Protein AF-A0A522E3W5-F1 (afdb_monomer_lite)

Radius of gyration: 22.5 Å; chains: 1; bounding box: 59×57×58 Å

Secondary structure (DSSP, 8-state):
---HHHHHHHHTTS-GGG-EEEEESSTTHHHHHHHHHHTTTTT-TT-TTS-----EEEEEEETTS-HIIIIISB-B--TT-SS-B-SBSEEEEESSGGGGGSBBTTS-BHHHHHHHTTEEEE--HHHHHHH-HHHHHH-SS-BSS-GGGGGGG--SSTT--TTSHHHHHHHTT---PPEESSGGG--SSS-EEE------TTTT------EESSHHHHHHHHHHHHHH--SHHHHHHHHHHHHHSPEEE---S-EEEEEEEEETTTTEEEEEEEEEEEE-SSTT--EEEEEE----GGGHHHHHHHHHHHHHHHHHHSTT---EEEEEEEEE-SSS-EEEEEEE--

pLDDT: mean 88.17, std 13.29, range [36.25, 98.5]

Structure (mmCIF, N/CA/C/O backbone):
data_AF-A0A522E3W5-F1
#
_entry.id   AF-A0A522E3W5-F1
#
loop_
_atom_site.group_PDB
_atom_site.id
_atom_site.type_symbol
_atom_site.label_atom_id
_atom_site.label_alt_id
_atom_site.label_comp_id
_atom_site.label_asym_id
_atom_site.label_entity_id
_atom_site.label_seq_id
_atom_site.pdbx_PDB_ins_code
_atom_site.Cartn_x
_atom_site.Cartn_y
_atom_site.Cartn_z
_atom_site.occupancy
_atom_site.B_iso_or_equiv
_atom_site.auth_seq_id
_atom_site.auth_comp_id
_atom_site.auth_asym_id
_atom_site.auth_atom_id
_atom_site.pdbx_PDB_model_num
ATOM 1 N N . MET A 1 1 ? -10.776 8.538 -17.390 1.00 81.25 1 MET A N 1
ATOM 2 C CA . MET A 1 1 ? -10.025 7.319 -17.024 1.00 81.25 1 MET A CA 1
ATOM 3 C C . MET A 1 1 ? -9.391 6.746 -18.284 1.00 81.25 1 MET A C 1
ATOM 5 O O . MET A 1 1 ? -10.034 6.782 -19.327 1.00 81.25 1 MET A O 1
ATOM 9 N N . PHE A 1 2 ? -8.145 6.285 -18.208 1.00 88.56 2 PHE A N 1
ATOM 10 C CA . PHE A 1 2 ? -7.476 5.565 -19.291 1.00 88.56 2 PHE A CA 1
ATOM 11 C C . PHE A 1 2 ? -8.067 4.154 -19.381 1.00 88.56 2 PHE A C 1
ATOM 13 O O . PHE A 1 2 ? -8.199 3.468 -18.368 1.00 88.56 2 PHE A O 1
ATOM 20 N N . THR A 1 3 ? -8.502 3.754 -20.570 1.00 91.88 3 THR A N 1
ATOM 21 C CA . THR A 1 3 ? -9.329 2.556 -20.777 1.00 91.88 3 THR A CA 1
ATOM 22 C C . THR A 1 3 ? -8.494 1.308 -21.058 1.00 91.88 3 THR A C 1
ATOM 24 O O . THR A 1 3 ? -7.353 1.402 -21.509 1.00 91.88 3 THR A O 1
ATOM 27 N N . GLN A 1 4 ? -9.088 0.122 -20.872 1.00 91.06 4 GLN A N 1
ATOM 28 C CA . GLN A 1 4 ? -8.454 -1.150 -21.246 1.00 91.06 4 GLN A CA 1
ATOM 29 C C . GLN A 1 4 ? -8.037 -1.165 -22.724 1.00 91.06 4 GLN A C 1
ATOM 31 O O . GLN A 1 4 ? -6.906 -1.516 -23.031 1.00 91.06 4 GLN A O 1
ATOM 36 N N . ALA A 1 5 ? -8.899 -0.692 -23.631 1.00 94.88 5 ALA A N 1
ATOM 37 C CA . ALA A 1 5 ? -8.591 -0.636 -25.061 1.00 94.88 5 ALA A CA 1
ATOM 38 C C . ALA A 1 5 ? -7.378 0.260 -25.376 1.00 94.88 5 ALA A C 1
ATOM 40 O O . ALA A 1 5 ? -6.583 -0.062 -26.260 1.00 94.88 5 ALA A O 1
ATOM 41 N N . GLN A 1 6 ? -7.208 1.369 -24.645 1.00 95.56 6 GLN A N 1
ATOM 42 C CA . GLN A 1 6 ? -6.023 2.221 -24.773 1.00 95.56 6 GLN A CA 1
ATOM 43 C C . GLN A 1 6 ? -4.769 1.518 -24.238 1.00 95.56 6 GLN A C 1
ATOM 45 O O . GLN A 1 6 ? -3.741 1.555 -24.911 1.00 95.56 6 GLN A O 1
ATOM 50 N N . SER A 1 7 ? -4.853 0.830 -23.093 1.00 93.75 7 SER A N 1
ATOM 51 C CA . SER A 1 7 ? -3.758 -0.006 -22.573 1.00 93.75 7 SER A CA 1
ATOM 52 C C . SER A 1 7 ? -3.357 -1.101 -23.560 1.00 93.75 7 SER A C 1
ATOM 54 O O . SER A 1 7 ? -2.171 -1.262 -23.834 1.00 93.75 7 SER A O 1
ATOM 56 N N . ASP A 1 8 ? -4.320 -1.800 -24.161 1.00 94.75 8 ASP A N 1
ATOM 57 C CA . ASP A 1 8 ? -4.065 -2.850 -25.151 1.00 94.75 8 ASP A CA 1
ATOM 58 C C . ASP A 1 8 ? -3.399 -2.286 -26.413 1.00 94.75 8 ASP A C 1
ATOM 60 O O . ASP A 1 8 ? -2.512 -2.916 -26.987 1.00 94.75 8 ASP A O 1
ATOM 64 N N . ALA A 1 9 ? -3.784 -1.080 -26.842 1.00 96.50 9 ALA A N 1
ATOM 65 C CA . ALA A 1 9 ? -3.129 -0.388 -27.949 1.00 96.50 9 ALA A CA 1
ATOM 66 C C . ALA A 1 9 ? -1.670 -0.016 -27.628 1.00 96.50 9 ALA A C 1
ATOM 68 O O . ALA A 1 9 ? -0.834 -0.015 -28.532 1.00 96.50 9 ALA A O 1
ATOM 69 N N . VAL A 1 10 ? -1.347 0.273 -26.360 1.00 96.00 10 VAL A N 1
ATOM 70 C CA . VAL A 1 10 ? 0.044 0.435 -25.907 1.00 96.00 10 VAL A CA 1
ATOM 71 C C . VAL A 1 10 ? 0.789 -0.892 -25.898 1.00 96.00 10 VAL A C 1
ATOM 73 O O . VAL A 1 10 ? 1.847 -1.008 -26.505 1.00 96.00 10 VAL A O 1
ATOM 76 N N . LEU A 1 11 ? 0.222 -1.926 -25.287 1.00 94.19 11 LEU A N 1
ATOM 77 C CA . LEU A 1 11 ? 0.886 -3.224 -25.183 1.00 94.19 11 LEU A CA 1
ATOM 78 C C . LEU A 1 11 ? 1.142 -3.871 -26.553 1.00 94.19 11 LEU A C 1
ATOM 80 O O . LEU A 1 11 ? 2.175 -4.503 -26.734 1.00 94.19 11 LEU A O 1
ATOM 84 N N . LYS A 1 12 ? 0.267 -3.658 -27.546 1.00 95.56 12 LYS A N 1
ATOM 85 C CA . LYS A 1 12 ? 0.465 -4.150 -28.924 1.00 95.56 12 LYS A CA 1
ATOM 86 C C . LYS A 1 12 ? 1.686 -3.561 -29.634 1.00 95.56 12 LYS A C 1
ATOM 88 O O . LYS A 1 12 ? 2.181 -4.190 -30.564 1.00 95.56 12 LYS A O 1
ATOM 93 N N . ARG A 1 13 ? 2.137 -2.359 -29.250 1.00 95.31 13 ARG A N 1
ATOM 94 C CA . ARG A 1 13 ? 3.343 -1.728 -29.820 1.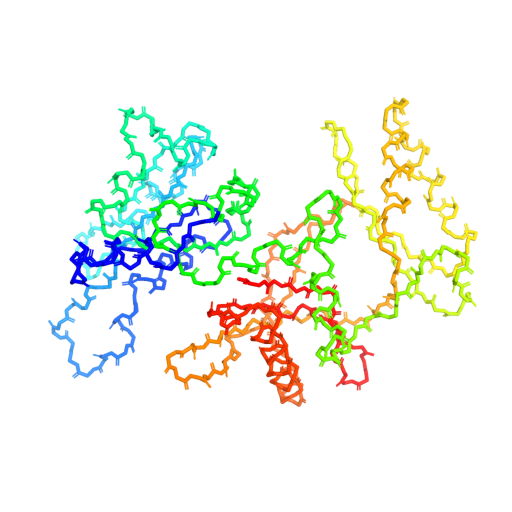00 95.31 13 ARG A CA 1
ATOM 95 C C . ARG A 1 13 ? 4.610 -2.011 -29.010 1.00 95.31 13 ARG A C 1
ATOM 97 O O . ARG A 1 13 ? 5.696 -1.750 -29.515 1.00 95.31 13 ARG A O 1
ATOM 104 N N . TYR A 1 14 ? 4.478 -2.499 -27.777 1.00 94.75 14 TYR A N 1
ATOM 105 C CA . TYR A 1 14 ? 5.622 -2.821 -26.931 1.00 94.75 14 TYR A CA 1
ATOM 106 C C . TYR A 1 14 ? 6.352 -4.063 -27.435 1.00 94.75 14 TYR A C 1
ATOM 108 O O . TYR A 1 14 ? 5.738 -5.048 -27.844 1.00 94.75 14 TYR A O 1
ATOM 116 N N . ASP A 1 15 ? 7.676 -4.041 -27.320 1.00 89.56 15 ASP A N 1
ATOM 117 C CA . ASP A 1 15 ? 8.480 -5.255 -27.415 1.00 89.56 15 ASP A CA 1
ATOM 118 C C . ASP A 1 15 ? 8.384 -6.016 -26.086 1.00 89.56 15 ASP A C 1
ATOM 120 O O . ASP A 1 15 ? 9.021 -5.664 -25.089 1.00 89.56 15 ASP A O 1
ATOM 124 N N . THR A 1 16 ? 7.575 -7.077 -26.067 1.00 86.25 16 THR A N 1
ATOM 125 C CA . THR A 1 16 ? 7.327 -7.874 -24.860 1.00 86.25 16 THR A CA 1
ATOM 126 C C . THR A 1 16 ? 8.563 -8.627 -24.365 1.00 86.25 16 THR A C 1
ATOM 128 O O . THR A 1 16 ? 8.589 -9.044 -23.210 1.00 86.25 16 THR A O 1
ATOM 131 N N . SER A 1 17 ? 9.606 -8.782 -25.191 1.00 85.25 17 SER A N 1
ATOM 132 C CA . SER A 1 17 ? 10.888 -9.363 -24.764 1.00 85.25 17 SER A CA 1
ATOM 133 C C . SER A 1 17 ? 11.760 -8.378 -23.975 1.00 85.25 17 SER A C 1
ATOM 135 O O . SER A 1 17 ? 12.775 -8.762 -23.395 1.00 85.25 17 SER A O 1
ATOM 137 N N . ARG A 1 18 ? 11.366 -7.097 -23.940 1.00 89.62 18 ARG A N 1
ATOM 138 C CA . ARG A 1 18 ? 12.111 -5.989 -23.330 1.00 89.62 18 ARG A CA 1
ATOM 139 C C . ARG A 1 18 ? 11.220 -5.108 -22.457 1.00 89.62 18 ARG A C 1
ATOM 141 O O . ARG A 1 18 ? 11.398 -3.889 -22.434 1.00 89.62 18 ARG A O 1
ATOM 148 N N . LEU A 1 19 ? 10.255 -5.714 -21.767 1.00 93.19 19 LEU A N 1
ATOM 149 C CA . LEU A 1 19 ? 9.409 -5.003 -20.811 1.00 93.19 19 LEU A CA 1
ATOM 150 C C . LEU A 1 19 ? 10.241 -4.424 -19.664 1.00 93.19 19 LEU A C 1
ATOM 152 O O . LEU A 1 19 ? 11.218 -5.026 -19.207 1.00 93.19 19 LEU A O 1
ATOM 156 N N . SER A 1 20 ? 9.800 -3.270 -19.174 1.00 95.50 20 SER A N 1
ATOM 157 C CA . SER A 1 20 ? 10.343 -2.651 -17.967 1.00 95.50 20 SER A CA 1
ATOM 158 C C . SER A 1 20 ? 9.258 -2.486 -16.909 1.00 95.50 20 SER A C 1
ATOM 160 O O . SER A 1 20 ? 8.094 -2.272 -17.242 1.00 95.50 20 SER A O 1
ATOM 162 N N . PHE A 1 21 ? 9.641 -2.496 -15.634 1.00 97.25 21 PHE A N 1
ATOM 163 C CA . PHE A 1 21 ? 8.757 -2.089 -14.541 1.00 97.25 21 PHE A CA 1
ATOM 164 C C . PHE A 1 21 ? 9.157 -0.711 -14.028 1.00 97.25 21 PHE A C 1
ATOM 166 O O . PHE A 1 21 ? 10.300 -0.491 -13.623 1.00 97.25 21 PHE A O 1
ATOM 173 N N . ALA A 1 22 ? 8.205 0.219 -14.066 1.00 97.81 22 ALA A N 1
ATOM 174 C CA . ALA A 1 22 ? 8.383 1.585 -13.604 1.00 97.81 22 ALA A CA 1
ATOM 175 C C . ALA A 1 22 ? 7.613 1.842 -12.309 1.00 97.81 22 ALA A C 1
ATOM 177 O O . ALA A 1 22 ? 6.506 1.342 -12.137 1.00 97.81 22 ALA A O 1
ATOM 178 N N . THR A 1 23 ? 8.166 2.651 -11.411 1.00 97.81 23 THR A N 1
ATOM 179 C CA . THR A 1 23 ? 7.471 3.081 -10.190 1.00 97.81 23 THR A CA 1
ATOM 180 C C . THR A 1 23 ? 7.927 4.468 -9.740 1.00 97.81 23 THR A C 1
ATOM 182 O O . THR A 1 23 ? 8.985 4.965 -10.133 1.00 97.81 23 THR A O 1
ATOM 185 N N . VAL A 1 24 ? 7.128 5.113 -8.893 1.00 97.00 24 VAL A N 1
ATOM 186 C CA . VAL A 1 24 ? 7.510 6.357 -8.216 1.00 97.00 24 VAL A CA 1
ATOM 187 C C . VAL A 1 24 ? 8.580 6.057 -7.165 1.00 97.00 24 VAL A C 1
ATOM 189 O O . VAL A 1 24 ? 8.506 5.061 -6.463 1.00 97.00 24 VAL A O 1
ATOM 192 N N . GLY A 1 25 ? 9.576 6.927 -7.015 1.00 97.00 25 GLY A N 1
ATOM 193 C CA . GLY A 1 25 ? 10.669 6.765 -6.058 1.00 97.00 25 GLY A CA 1
ATOM 194 C C . GLY A 1 25 ? 10.270 7.062 -4.611 1.00 97.00 25 GLY A C 1
ATOM 195 O O . GLY A 1 25 ? 10.742 8.046 -4.034 1.00 97.00 25 GLY A O 1
ATOM 196 N N . SER A 1 26 ? 9.439 6.215 -3.997 1.00 95.31 26 SER A N 1
ATOM 197 C CA . SER A 1 26 ? 9.064 6.268 -2.574 1.00 95.31 26 SER A CA 1
ATOM 198 C C . SER A 1 26 ? 8.440 4.936 -2.107 1.00 95.31 26 SER A C 1
ATOM 200 O O . SER A 1 26 ? 8.307 4.019 -2.908 1.00 95.31 26 SER A O 1
ATOM 202 N N . HIS A 1 27 ? 8.031 4.837 -0.835 1.00 94.31 27 HIS A N 1
ATOM 203 C CA . HIS A 1 27 ? 7.293 3.700 -0.266 1.00 94.31 27 HIS A CA 1
ATOM 204 C C . HIS A 1 27 ? 8.010 2.357 -0.486 1.00 94.31 27 HIS A C 1
ATOM 206 O O . HIS A 1 27 ? 9.013 2.103 0.168 1.00 94.31 27 HIS A O 1
ATOM 212 N N . SER A 1 28 ? 7.550 1.556 -1.447 1.00 95.31 28 SER A N 1
ATOM 213 C CA . SER A 1 28 ? 8.026 0.202 -1.755 1.00 95.31 28 SER A CA 1
ATOM 214 C C . SER A 1 28 ? 8.770 0.120 -3.095 1.00 95.31 28 SER A C 1
ATOM 216 O O . SER A 1 28 ? 8.904 -0.949 -3.686 1.00 95.31 28 SER A O 1
ATOM 218 N N . ALA A 1 29 ? 9.264 1.252 -3.615 1.00 97.38 29 ALA A N 1
ATOM 219 C CA . ALA A 1 29 ? 9.942 1.308 -4.911 1.00 97.38 29 ALA A CA 1
ATOM 220 C C . ALA A 1 29 ? 11.129 0.341 -5.026 1.00 97.38 29 ALA A C 1
ATOM 222 O O . ALA A 1 29 ? 11.344 -0.244 -6.087 1.00 97.38 29 ALA A O 1
ATOM 223 N N . LEU A 1 30 ? 11.902 0.182 -3.948 1.00 97.00 30 LEU A N 1
ATOM 224 C CA . LEU A 1 30 ? 13.061 -0.708 -3.930 1.00 97.00 30 LEU A CA 1
ATOM 225 C C . LEU A 1 30 ? 12.648 -2.181 -3.962 1.00 97.00 30 LEU A C 1
ATOM 227 O O . LEU A 1 30 ? 13.256 -2.928 -4.721 1.00 97.00 30 LEU A O 1
ATOM 231 N N . ASP A 1 31 ? 11.601 -2.569 -3.232 1.00 95.00 31 ASP A N 1
ATOM 232 C CA . ASP A 1 31 ? 11.077 -3.941 -3.232 1.00 95.00 31 ASP A CA 1
ATOM 233 C C . ASP A 1 31 ? 10.496 -4.309 -4.600 1.00 95.00 31 ASP A C 1
ATOM 235 O O . ASP A 1 31 ? 10.799 -5.369 -5.143 1.00 95.00 31 ASP A O 1
ATOM 239 N N . ILE A 1 32 ? 9.742 -3.387 -5.214 1.00 96.50 32 ILE A N 1
ATOM 240 C CA . ILE A 1 32 ? 9.222 -3.542 -6.581 1.00 96.50 32 ILE A CA 1
ATOM 241 C C . ILE A 1 32 ? 10.377 -3.737 -7.569 1.00 96.50 32 ILE A C 1
ATOM 243 O O . ILE A 1 32 ? 10.357 -4.662 -8.380 1.00 96.50 32 ILE A O 1
ATOM 247 N N . CYS A 1 33 ? 11.403 -2.884 -7.494 1.00 95.81 33 CYS A N 1
ATOM 248 C CA . CYS A 1 33 ? 12.575 -2.994 -8.356 1.00 95.81 33 CYS A CA 1
ATOM 249 C C . CYS A 1 33 ? 13.335 -4.304 -8.111 1.00 95.81 33 CYS A C 1
ATOM 251 O O . CYS A 1 33 ? 13.750 -4.959 -9.062 1.00 95.81 33 CYS A O 1
ATOM 253 N N . GLN A 1 34 ? 13.500 -4.715 -6.853 1.00 93.38 34 GLN A N 1
ATOM 254 C CA . GLN A 1 34 ? 14.168 -5.962 -6.499 1.00 93.38 34 GLN A CA 1
ATOM 255 C C . GLN A 1 34 ? 13.411 -7.172 -7.053 1.00 93.38 34 GLN A C 1
ATOM 257 O O . GLN A 1 34 ? 14.016 -8.005 -7.726 1.00 93.38 34 GLN A O 1
ATOM 262 N N . GLY A 1 35 ? 12.096 -7.240 -6.835 1.00 91.69 35 GLY A N 1
ATOM 263 C CA . GLY A 1 35 ? 11.242 -8.298 -7.370 1.00 91.69 35 GLY A CA 1
ATOM 264 C C . GLY A 1 35 ? 11.331 -8.379 -8.893 1.00 91.69 35 GLY A C 1
ATOM 265 O O . GLY A 1 35 ? 11.638 -9.437 -9.435 1.00 91.69 35 GLY A O 1
ATOM 266 N N . ALA A 1 36 ? 11.179 -7.248 -9.588 1.00 92.06 36 ALA A N 1
ATOM 267 C CA . ALA A 1 36 ? 11.293 -7.182 -11.046 1.00 92.06 36 ALA A CA 1
ATOM 268 C C . ALA A 1 36 ? 12.674 -7.635 -11.557 1.00 92.06 36 ALA A C 1
ATOM 270 O O . ALA A 1 36 ? 12.764 -8.352 -12.556 1.00 92.06 36 ALA A O 1
ATOM 271 N N . LYS A 1 37 ? 13.749 -7.259 -10.855 1.00 87.19 37 LYS A N 1
ATOM 272 C CA . LYS A 1 37 ? 15.130 -7.576 -11.237 1.00 87.19 37 LYS A CA 1
ATOM 273 C C . LYS A 1 37 ? 15.483 -9.053 -11.068 1.00 87.19 37 LYS A C 1
ATOM 275 O O . LYS A 1 37 ? 16.299 -9.561 -11.834 1.00 87.19 37 LYS A O 1
ATOM 280 N N . TYR A 1 38 ? 14.901 -9.723 -10.073 1.00 80.44 38 TYR A N 1
ATOM 281 C CA . TYR A 1 38 ? 15.294 -11.077 -9.664 1.00 80.44 38 TYR A CA 1
ATOM 282 C C . TYR A 1 38 ? 14.221 -12.151 -9.878 1.00 80.44 38 TYR A C 1
ATOM 284 O O . TYR A 1 38 ? 14.454 -13.294 -9.496 1.00 80.44 38 TYR A O 1
ATOM 292 N N . ILE A 1 39 ? 13.095 -11.828 -10.523 1.00 74.88 39 ILE A N 1
ATOM 293 C CA . ILE A 1 39 ? 11.978 -12.761 -10.773 1.00 74.88 39 ILE A CA 1
ATOM 294 C C . ILE A 1 39 ? 12.384 -14.069 -11.480 1.00 74.88 39 ILE A C 1
ATOM 296 O O . ILE A 1 39 ? 11.708 -15.079 -11.339 1.00 74.88 39 ILE A O 1
ATOM 300 N N . ASP A 1 40 ? 13.505 -14.068 -12.202 1.00 55.50 40 ASP A N 1
ATOM 301 C CA . ASP A 1 40 ? 14.019 -15.229 -12.939 1.00 55.50 40 ASP A CA 1
ATOM 302 C C . ASP A 1 40 ? 15.214 -15.907 -12.216 1.00 55.50 40 ASP A C 1
ATOM 304 O O . ASP A 1 40 ? 15.557 -17.057 -12.479 1.00 55.50 40 ASP A O 1
ATOM 308 N N . CYS A 1 41 ? 15.803 -15.256 -11.200 1.00 48.84 41 CYS A N 1
ATOM 309 C CA . CYS A 1 41 ? 16.937 -15.806 -10.443 1.00 48.84 41 CYS A CA 1
ATOM 310 C C . CYS A 1 41 ? 16.536 -16.866 -9.403 1.00 48.84 41 CYS A C 1
ATOM 312 O O . CYS A 1 41 ? 17.404 -17.579 -8.900 1.00 48.84 41 CYS A O 1
ATOM 314 N N . THR A 1 42 ? 15.254 -16.971 -9.048 1.00 44.88 42 THR A N 1
ATOM 315 C CA . THR A 1 42 ? 14.766 -17.886 -8.000 1.00 44.88 42 THR A CA 1
ATOM 316 C C . THR A 1 42 ? 14.007 -19.098 -8.536 1.00 44.88 42 THR A C 1
ATOM 318 O O . THR A 1 42 ? 13.934 -20.105 -7.836 1.00 44.88 42 THR A O 1
ATOM 321 N N . ILE A 1 43 ? 13.483 -19.050 -9.766 1.00 44.53 43 ILE A N 1
ATOM 322 C CA . ILE A 1 43 ? 12.602 -20.104 -10.302 1.00 44.53 43 ILE A CA 1
ATOM 323 C C . ILE A 1 43 ? 13.393 -21.209 -11.029 1.00 44.53 43 ILE A C 1
ATOM 325 O O . ILE A 1 43 ? 13.019 -22.377 -10.957 1.00 44.53 43 ILE A O 1
ATOM 329 N N . ASN A 1 44 ? 14.535 -20.889 -11.650 1.00 36.25 44 ASN A N 1
ATOM 330 C CA . ASN A 1 44 ? 15.257 -21.814 -12.538 1.00 36.25 44 ASN A CA 1
ATOM 331 C C . ASN A 1 44 ? 16.657 -22.216 -12.047 1.00 36.25 44 ASN A C 1
ATOM 333 O O . ASN A 1 44 ? 17.595 -22.340 -12.833 1.00 36.25 44 ASN A O 1
ATOM 337 N N . ASN A 1 45 ? 16.809 -22.525 -10.757 1.00 40.81 45 ASN A N 1
ATOM 338 C CA . ASN A 1 45 ? 18.050 -23.097 -10.211 1.00 40.81 45 ASN A CA 1
ATOM 339 C C . ASN A 1 45 ? 18.247 -24.588 -10.603 1.00 40.81 45 ASN A C 1
ATOM 341 O O . ASN A 1 45 ? 18.591 -25.431 -9.774 1.00 40.81 45 ASN A O 1
ATOM 345 N N . ARG A 1 46 ? 17.988 -24.931 -11.874 1.00 45.00 46 ARG A N 1
ATOM 346 C CA . ARG A 1 46 ? 18.335 -26.220 -12.498 1.00 45.00 46 ARG A CA 1
ATOM 347 C C . ARG A 1 46 ? 19.324 -26.089 -13.660 1.00 45.00 46 ARG A C 1
ATOM 349 O O . ARG A 1 46 ? 19.897 -27.104 -14.028 1.00 45.00 46 ARG A O 1
ATOM 356 N N . ASP A 1 47 ? 19.592 -24.879 -14.158 1.00 43.38 47 ASP A N 1
ATOM 357 C CA . ASP A 1 47 ? 20.684 -24.629 -15.107 1.00 43.38 47 ASP A CA 1
ATOM 358 C C . ASP A 1 47 ? 21.398 -23.314 -14.766 1.00 43.38 47 ASP A C 1
ATOM 360 O O . ASP A 1 47 ? 20.946 -22.213 -15.070 1.00 43.38 47 ASP A O 1
ATOM 364 N N . SER A 1 48 ? 22.546 -23.430 -14.102 1.00 42.03 48 SER A N 1
ATOM 365 C CA . SER A 1 48 ? 23.366 -22.326 -13.584 1.00 42.03 48 SER A CA 1
ATOM 366 C C . SER A 1 48 ? 24.129 -21.534 -14.662 1.00 42.03 48 SER A C 1
ATOM 368 O O . SER A 1 48 ? 25.025 -20.754 -14.336 1.00 42.03 48 SER A O 1
ATOM 370 N N . THR A 1 49 ? 23.812 -21.724 -15.947 1.00 45.38 49 THR A N 1
ATOM 371 C CA . THR A 1 49 ? 24.571 -21.162 -17.080 1.00 45.38 49 THR A CA 1
ATOM 372 C C . THR A 1 49 ? 23.856 -20.030 -17.813 1.00 45.38 49 THR A C 1
ATOM 374 O O . THR A 1 49 ? 24.513 -19.244 -18.498 1.00 45.38 49 THR A O 1
ATOM 377 N N . ALA A 1 50 ? 22.542 -19.876 -17.636 1.00 43.59 50 ALA A N 1
ATOM 378 C CA . ALA A 1 50 ? 21.803 -18.734 -18.154 1.00 43.59 50 ALA A CA 1
ATOM 379 C C . ALA A 1 50 ? 21.651 -17.700 -17.035 1.00 43.59 50 ALA A C 1
ATOM 381 O O . ALA A 1 50 ? 20.829 -17.853 -16.139 1.00 43.59 50 ALA A O 1
ATOM 382 N N . ALA A 1 51 ? 22.457 -16.635 -17.072 1.00 47.03 51 ALA A N 1
ATOM 383 C CA . ALA A 1 51 ? 22.218 -15.453 -16.253 1.00 47.03 51 ALA A CA 1
ATOM 384 C C . ALA A 1 51 ? 20.854 -14.872 -16.645 1.00 47.03 51 ALA A C 1
ATOM 386 O O . ALA A 1 51 ? 20.733 -14.118 -17.612 1.00 47.03 51 ALA A O 1
ATOM 387 N N . SER A 1 52 ? 19.826 -15.289 -15.922 1.00 50.84 52 SER A N 1
ATOM 388 C CA . SER A 1 52 ? 18.451 -14.882 -16.096 1.00 50.84 52 SER A CA 1
ATOM 389 C C . SER A 1 52 ? 18.350 -13.364 -15.921 1.00 50.84 52 SER A C 1
ATOM 391 O O . SER A 1 52 ? 18.497 -12.833 -14.814 1.00 50.84 52 SER A O 1
ATOM 393 N N . LYS A 1 53 ? 18.200 -12.626 -17.021 1.00 65.81 53 LYS A N 1
ATOM 394 C CA . LYS A 1 53 ? 18.083 -11.167 -16.973 1.00 65.81 53 LYS A CA 1
ATOM 395 C C . LYS A 1 53 ? 16.641 -10.853 -16.595 1.00 65.81 53 LYS A C 1
ATOM 397 O O . LYS A 1 53 ? 15.781 -10.864 -17.467 1.00 65.81 53 LYS A O 1
ATOM 402 N N . GLY A 1 54 ? 16.378 -10.598 -15.312 1.00 82.06 54 GLY A N 1
ATOM 403 C CA . GLY A 1 54 ? 15.082 -10.063 -14.895 1.00 82.06 54 GLY A CA 1
ATOM 404 C C . GLY A 1 54 ? 14.760 -8.739 -15.596 1.00 82.06 54 GLY A C 1
ATOM 405 O O . GLY A 1 54 ? 15.551 -8.211 -16.386 1.00 82.06 54 GLY A O 1
ATOM 406 N N . PHE A 1 55 ? 13.589 -8.185 -15.310 1.00 90.75 55 PHE A N 1
ATOM 407 C CA . PHE A 1 55 ? 13.099 -7.005 -16.009 1.00 90.75 55 PHE A CA 1
ATOM 408 C C . PHE A 1 55 ? 13.971 -5.774 -15.752 1.00 90.75 55 PHE A C 1
ATOM 410 O O . PHE A 1 55 ? 14.574 -5.609 -14.687 1.00 90.75 55 PHE A O 1
ATOM 417 N N . HIS A 1 56 ? 14.004 -4.882 -16.741 1.00 93.62 56 HIS A N 1
ATOM 418 C CA . HIS A 1 56 ? 14.625 -3.572 -16.587 1.00 93.62 56 HIS A CA 1
ATOM 419 C C . HIS A 1 56 ? 13.782 -2.716 -15.638 1.00 93.62 56 HIS A C 1
ATOM 421 O O . HIS A 1 56 ? 12.555 -2.671 -15.747 1.00 93.62 56 HIS A O 1
ATOM 427 N N . THR A 1 57 ? 14.424 -2.037 -14.693 1.00 97.00 57 THR A N 1
ATOM 428 C CA . THR A 1 57 ? 13.719 -1.278 -13.651 1.00 97.00 57 THR A CA 1
ATOM 429 C C . THR A 1 57 ? 13.884 0.225 -13.825 1.00 97.00 57 THR A C 1
ATOM 431 O O . THR A 1 57 ? 14.977 0.746 -14.079 1.00 97.00 57 THR A O 1
ATOM 434 N N . VAL A 1 58 ? 12.778 0.950 -13.667 1.00 98.38 58 VAL A N 1
ATOM 435 C CA . VAL A 1 58 ? 12.728 2.402 -13.838 1.00 98.38 58 VAL A CA 1
ATOM 436 C C . VAL A 1 58 ? 12.134 3.053 -12.594 1.00 98.38 58 VAL A C 1
ATOM 438 O O . VAL A 1 58 ? 11.031 2.724 -12.170 1.00 98.38 58 VAL A O 1
ATOM 441 N N . VAL A 1 59 ? 12.837 4.024 -12.018 1.00 98.44 59 VAL A N 1
ATOM 442 C CA . VAL A 1 59 ? 12.319 4.822 -10.901 1.00 98.44 59 VAL A CA 1
ATOM 443 C C . VAL A 1 59 ? 12.147 6.272 -11.324 1.00 98.44 59 VAL A C 1
ATOM 445 O O . VAL A 1 59 ? 13.075 6.891 -11.840 1.00 98.44 59 VAL A O 1
ATOM 448 N N . ILE A 1 60 ? 10.973 6.842 -11.065 1.00 98.06 60 ILE A N 1
ATOM 449 C CA . ILE A 1 60 ? 10.712 8.270 -11.260 1.00 98.06 60 ILE A CA 1
ATOM 450 C C . ILE A 1 60 ? 10.902 8.969 -9.916 1.00 98.06 60 ILE A C 1
ATOM 452 O O . ILE A 1 60 ? 10.100 8.789 -9.000 1.00 98.06 60 ILE A O 1
ATOM 456 N N . ALA A 1 61 ? 11.968 9.748 -9.770 1.00 97.38 61 ALA A N 1
ATOM 457 C CA . ALA A 1 61 ? 12.321 10.407 -8.518 1.00 97.38 61 ALA A CA 1
ATOM 458 C C . ALA A 1 61 ? 12.191 11.927 -8.629 1.00 97.38 61 ALA A C 1
ATOM 460 O O . ALA A 1 61 ? 12.492 12.508 -9.667 1.00 97.38 61 ALA A O 1
ATOM 461 N N . LYS A 1 62 ? 11.780 12.581 -7.540 1.00 96.44 62 LYS A N 1
ATOM 462 C CA . LYS A 1 62 ? 11.847 14.040 -7.434 1.00 96.44 62 LYS A CA 1
ATOM 463 C C . LYS A 1 62 ? 13.300 14.485 -7.232 1.00 96.44 62 LYS A C 1
ATOM 465 O O . LYS A 1 62 ? 14.034 13.828 -6.494 1.00 96.44 62 LYS A O 1
ATOM 470 N N . ASP A 1 63 ? 13.670 15.604 -7.840 1.00 96.50 63 ASP A N 1
ATOM 471 C CA . ASP A 1 63 ? 14.935 16.301 -7.610 1.00 96.50 63 ASP A CA 1
ATOM 472 C C . ASP A 1 63 ? 15.175 16.554 -6.106 1.00 96.50 63 ASP A C 1
ATOM 474 O O . ASP A 1 63 ? 14.266 16.929 -5.356 1.00 96.50 63 ASP A O 1
ATOM 478 N N . GLY A 1 64 ? 16.388 16.256 -5.645 1.00 96.06 64 GLY A N 1
ATOM 479 C CA . GLY A 1 64 ? 16.779 16.202 -4.235 1.00 96.06 64 GLY A CA 1
ATOM 480 C C . GLY A 1 64 ? 16.451 14.882 -3.518 1.00 96.06 64 GLY A C 1
ATOM 481 O O . GLY A 1 64 ? 16.880 14.684 -2.379 1.00 96.06 64 GLY A O 1
ATOM 482 N N . ARG A 1 65 ? 15.712 13.956 -4.146 1.00 95.31 65 ARG A N 1
ATOM 483 C CA . ARG A 1 65 ? 15.352 12.628 -3.594 1.00 95.31 65 ARG A CA 1
ATOM 484 C C . ARG A 1 65 ? 15.821 11.463 -4.470 1.00 95.31 65 ARG A C 1
ATOM 486 O O . ARG A 1 65 ? 15.586 10.302 -4.143 1.00 95.31 65 ARG A O 1
ATOM 493 N N . GLU A 1 66 ? 16.509 11.745 -5.569 1.00 96.50 66 GLU A N 1
ATOM 494 C CA . GLU A 1 66 ? 16.970 10.769 -6.552 1.00 96.50 66 GLU A CA 1
ATOM 495 C C . GLU A 1 66 ? 18.211 9.994 -6.110 1.00 96.50 66 GLU A C 1
ATOM 497 O O . GLU A 1 66 ? 18.416 8.878 -6.577 1.00 96.50 66 GLU A O 1
ATOM 502 N N . LYS A 1 67 ? 19.029 10.532 -5.194 1.00 97.69 67 LYS A N 1
ATOM 503 C CA . LYS A 1 67 ? 20.313 9.936 -4.777 1.00 97.69 67 LYS A CA 1
ATOM 504 C C . LYS A 1 67 ? 20.196 8.473 -4.325 1.00 97.69 67 LYS A C 1
ATOM 506 O O . LYS A 1 67 ? 21.082 7.672 -4.633 1.00 97.69 67 LYS A O 1
ATOM 511 N N . THR A 1 68 ? 19.108 8.109 -3.640 1.00 97.31 68 THR A N 1
ATOM 512 C CA . THR A 1 68 ? 18.790 6.719 -3.264 1.00 97.31 68 THR A CA 1
ATOM 513 C C . THR A 1 68 ? 18.836 5.798 -4.482 1.00 97.31 68 THR A C 1
ATOM 515 O O . THR A 1 68 ? 19.561 4.806 -4.483 1.00 97.31 68 THR A O 1
ATOM 518 N N . TYR A 1 69 ? 18.150 6.180 -5.554 1.00 97.94 69 TYR A N 1
ATOM 519 C CA . TYR A 1 69 ? 17.962 5.369 -6.757 1.00 97.94 69 TYR A CA 1
ATOM 520 C C . TYR A 1 69 ? 19.113 5.529 -7.758 1.00 97.94 69 TYR A C 1
ATOM 522 O O . TYR A 1 69 ? 19.597 4.554 -8.323 1.00 97.94 69 TYR A O 1
ATOM 530 N N . ASN A 1 70 ? 19.623 6.752 -7.923 1.00 95.25 70 ASN A N 1
ATOM 531 C CA . ASN A 1 70 ? 20.663 7.079 -8.897 1.00 95.25 70 ASN A CA 1
ATOM 532 C C . ASN A 1 70 ? 22.078 6.694 -8.471 1.00 95.25 70 ASN A C 1
ATOM 534 O O . ASN A 1 70 ? 22.937 6.529 -9.335 1.00 95.25 70 ASN A O 1
ATOM 538 N N . LYS A 1 71 ? 22.334 6.562 -7.165 1.00 95.62 71 LYS A N 1
ATOM 539 C CA . LYS A 1 71 ? 23.670 6.254 -6.642 1.00 95.62 71 LYS A CA 1
ATOM 540 C C . LYS A 1 71 ? 23.700 4.962 -5.841 1.00 95.62 71 LYS A C 1
ATOM 542 O O . LYS A 1 71 ? 24.484 4.073 -6.160 1.00 95.62 71 LYS A O 1
ATOM 547 N N . TYR A 1 72 ? 22.897 4.868 -4.783 1.00 96.62 72 TYR A N 1
ATOM 548 C CA . TYR A 1 72 ? 23.045 3.786 -3.805 1.00 96.62 72 TYR A CA 1
ATOM 549 C C . TYR A 1 72 ? 22.480 2.457 -4.323 1.00 96.62 72 TYR A C 1
ATOM 551 O O . TYR A 1 72 ? 23.175 1.439 -4.281 1.00 96.62 72 TYR A O 1
ATOM 559 N N . PHE A 1 73 ? 21.279 2.493 -4.903 1.00 96.81 73 PHE A N 1
ATOM 560 C CA . PHE A 1 73 ? 20.595 1.325 -5.469 1.00 96.81 73 PHE A CA 1
ATOM 561 C C . PHE A 1 73 ? 20.727 1.201 -6.990 1.00 96.81 73 PHE A C 1
ATOM 563 O O . PHE A 1 73 ? 20.147 0.288 -7.576 1.00 96.81 73 PHE A O 1
ATOM 570 N N . ARG A 1 74 ? 21.527 2.067 -7.626 1.00 96.56 74 ARG A N 1
ATOM 571 C CA . ARG A 1 74 ? 21.794 1.998 -9.063 1.00 96.56 74 ARG A CA 1
ATOM 572 C C . ARG A 1 74 ? 22.474 0.684 -9.419 1.00 96.56 74 ARG A C 1
ATOM 574 O O . ARG A 1 74 ? 23.497 0.329 -8.816 1.00 96.56 74 ARG A O 1
ATOM 581 N N . THR A 1 75 ? 21.925 0.014 -10.424 1.00 93.56 75 THR A N 1
ATOM 582 C CA . THR A 1 75 ? 22.485 -1.210 -10.974 1.00 93.56 75 THR A CA 1
ATOM 583 C C . THR A 1 75 ? 23.856 -0.937 -11.584 1.00 93.56 75 THR A C 1
ATOM 585 O O . THR A 1 75 ? 24.037 0.001 -12.362 1.00 93.56 75 THR A O 1
ATOM 588 N N . ARG A 1 76 ? 24.847 -1.741 -11.196 1.00 91.06 76 ARG A N 1
ATOM 589 C CA . ARG A 1 76 ? 26.236 -1.621 -11.648 1.00 91.06 76 ARG A CA 1
ATOM 590 C C . ARG A 1 76 ? 26.955 -2.961 -11.595 1.00 91.06 76 ARG A C 1
ATOM 592 O O . ARG A 1 76 ? 26.736 -3.762 -10.687 1.00 91.06 76 ARG A O 1
ATOM 599 N N . THR A 1 77 ? 27.884 -3.162 -12.518 1.00 89.00 77 THR A N 1
ATOM 600 C CA . THR A 1 77 ? 28.813 -4.295 -12.473 1.00 89.00 77 THR A CA 1
ATOM 601 C C . THR A 1 77 ? 30.001 -3.940 -11.587 1.00 89.00 77 THR A C 1
ATOM 603 O O . THR A 1 77 ? 30.539 -2.835 -11.673 1.00 89.00 77 THR A O 1
ATOM 606 N N . ARG A 1 78 ? 30.422 -4.870 -10.728 1.00 85.75 78 ARG A N 1
ATOM 607 C CA . ARG A 1 78 ? 31.626 -4.723 -9.906 1.00 85.75 78 ARG A CA 1
ATOM 608 C C . ARG A 1 78 ? 32.639 -5.798 -10.308 1.00 85.75 78 ARG A C 1
ATOM 610 O O . ARG A 1 78 ? 32.256 -6.965 -10.342 1.00 85.75 78 ARG A O 1
ATOM 617 N N . PRO A 1 79 ? 33.907 -5.446 -10.596 1.00 90.50 79 PRO A N 1
ATOM 618 C CA . PRO A 1 79 ? 34.938 -6.443 -10.872 1.00 90.50 79 PRO A CA 1
ATOM 619 C C . PRO A 1 79 ? 34.994 -7.500 -9.763 1.00 90.50 79 PRO A C 1
ATOM 621 O O . PRO A 1 79 ? 34.973 -7.155 -8.580 1.00 90.50 79 PRO A O 1
ATOM 624 N N . GLY A 1 80 ? 35.020 -8.775 -10.150 1.00 87.50 80 GLY A N 1
ATOM 625 C CA . GLY A 1 80 ? 35.015 -9.913 -9.224 1.00 87.50 80 GLY A CA 1
ATOM 626 C C . GLY A 1 80 ? 33.637 -10.346 -8.705 1.00 87.50 80 GLY A C 1
ATOM 627 O O . GLY A 1 80 ? 33.569 -11.324 -7.970 1.00 87.50 80 GLY A O 1
ATOM 628 N N . TYR A 1 81 ? 32.543 -9.673 -9.080 1.00 78.75 81 TYR A N 1
ATOM 629 C CA . TYR A 1 81 ? 31.179 -10.103 -8.751 1.00 78.75 81 TYR A CA 1
ATOM 630 C C . TYR A 1 81 ? 30.523 -10.762 -9.965 1.00 78.75 81 TYR A C 1
ATOM 632 O O . TYR A 1 81 ? 30.526 -10.195 -11.056 1.00 78.75 81 TYR A O 1
ATOM 640 N N . ALA A 1 82 ? 29.936 -11.944 -9.760 1.00 75.88 82 ALA A N 1
ATOM 641 C CA . ALA A 1 82 ? 29.268 -12.705 -10.818 1.00 75.88 82 ALA A CA 1
ATOM 642 C C . ALA A 1 82 ? 27.947 -12.064 -11.283 1.00 75.88 82 ALA A C 1
ATOM 644 O O . ALA A 1 82 ? 27.575 -12.192 -12.446 1.00 75.88 82 ALA A O 1
ATOM 645 N N . ALA A 1 83 ? 27.257 -11.350 -10.389 1.00 76.69 83 ALA A N 1
ATOM 646 C CA . ALA A 1 83 ? 25.989 -10.680 -10.662 1.00 76.69 83 ALA A CA 1
ATOM 647 C C . ALA A 1 83 ? 26.101 -9.159 -10.442 1.00 76.69 83 ALA A C 1
ATOM 649 O O . ALA A 1 83 ? 26.898 -8.711 -9.606 1.00 76.69 83 ALA A O 1
ATOM 650 N N . PRO A 1 84 ? 25.311 -8.345 -11.166 1.00 82.38 84 PRO A N 1
ATOM 651 C CA . PRO A 1 84 ? 25.268 -6.907 -10.944 1.00 82.38 84 PRO A CA 1
ATOM 652 C C . PRO A 1 84 ? 24.716 -6.572 -9.550 1.00 82.38 84 PRO A C 1
ATOM 654 O O . PRO A 1 84 ? 23.816 -7.233 -9.034 1.00 82.38 84 PRO A O 1
ATOM 657 N N . LEU A 1 85 ? 25.263 -5.516 -8.946 1.00 87.81 85 LEU A N 1
ATOM 658 C CA . LEU A 1 85 ? 24.802 -4.956 -7.675 1.00 87.81 85 LEU A CA 1
ATOM 659 C C . LEU A 1 85 ? 23.750 -3.882 -7.933 1.00 87.81 85 LEU A C 1
ATOM 661 O O . LEU A 1 85 ? 23.918 -3.110 -8.871 1.00 87.81 85 LEU A O 1
ATOM 665 N N . GLY A 1 86 ? 22.769 -3.742 -7.041 1.00 91.81 86 GLY A N 1
ATOM 666 C CA . GLY A 1 86 ? 21.727 -2.716 -7.136 1.00 91.81 86 GLY A CA 1
ATOM 667 C C . GLY A 1 86 ? 20.551 -3.137 -8.017 1.00 91.81 86 GLY A C 1
ATOM 668 O O . GLY A 1 86 ? 20.676 -3.999 -8.885 1.00 91.81 86 GLY A O 1
ATOM 669 N N . VAL A 1 87 ? 19.405 -2.504 -7.786 1.00 94.19 87 VAL A N 1
ATOM 670 C CA . VAL A 1 87 ? 18.108 -2.929 -8.330 1.00 94.19 87 VAL A CA 1
ATOM 671 C C . VAL A 1 87 ? 17.465 -1.900 -9.252 1.00 94.19 87 VAL A C 1
ATOM 673 O O . VAL A 1 87 ? 16.421 -2.197 -9.810 1.00 94.19 87 VAL A O 1
ATOM 676 N N . VAL A 1 88 ? 18.057 -0.712 -9.424 1.00 97.12 88 VAL A N 1
ATOM 677 C CA . VAL A 1 88 ? 17.521 0.363 -10.275 1.00 97.12 88 VAL A CA 1
ATOM 678 C C . VAL A 1 88 ? 18.382 0.547 -11.522 1.00 97.12 88 VAL A C 1
ATOM 680 O O . VAL A 1 88 ? 19.505 1.045 -11.429 1.00 97.12 88 VAL A O 1
ATOM 683 N N . ASP A 1 89 ? 17.856 0.221 -12.701 1.00 95.94 89 ASP A N 1
ATOM 684 C CA . ASP A 1 89 ? 18.592 0.380 -13.959 1.00 95.94 89 ASP A CA 1
ATOM 685 C C . ASP A 1 89 ? 18.531 1.810 -14.501 1.00 95.94 89 ASP A C 1
ATOM 687 O O . ASP A 1 89 ? 19.532 2.340 -14.998 1.00 95.94 89 ASP A O 1
ATOM 691 N N . THR A 1 90 ? 17.365 2.452 -14.406 1.00 97.62 90 THR A N 1
ATOM 692 C CA . THR A 1 90 ? 17.116 3.816 -14.891 1.00 97.62 90 THR A CA 1
ATOM 693 C C . THR A 1 90 ? 16.414 4.651 -13.833 1.00 97.62 90 THR A C 1
ATOM 695 O O . THR A 1 90 ? 15.429 4.220 -13.245 1.00 97.62 90 THR A O 1
ATOM 698 N N . THR A 1 91 ? 16.872 5.888 -13.647 1.00 98.31 91 THR A N 1
ATOM 699 C CA . THR A 1 91 ? 16.127 6.887 -12.875 1.00 98.31 91 THR A CA 1
ATOM 700 C C . THR A 1 91 ? 15.754 8.042 -13.790 1.00 98.31 91 THR A C 1
ATOM 702 O O . THR A 1 91 ? 16.624 8.618 -14.446 1.00 98.31 91 THR A O 1
ATOM 705 N N . ILE A 1 92 ? 14.475 8.396 -13.809 1.00 98.31 92 ILE A N 1
ATOM 706 C CA . ILE A 1 92 ? 13.968 9.619 -14.429 1.00 98.31 92 ILE A CA 1
ATOM 707 C C . ILE A 1 92 ? 13.778 10.632 -13.306 1.00 98.31 92 ILE A C 1
ATOM 709 O O . ILE A 1 92 ? 13.074 10.352 -12.338 1.00 98.31 92 ILE A O 1
ATOM 713 N N . VAL A 1 93 ? 14.430 11.789 -13.403 1.00 98.19 93 VAL A N 1
ATOM 714 C CA . VAL A 1 93 ? 14.387 12.799 -12.341 1.00 98.19 93 VAL A CA 1
ATOM 715 C C . VAL A 1 93 ? 13.462 13.928 -12.763 1.00 98.19 93 VAL A C 1
ATOM 717 O O . VAL A 1 93 ? 13.697 14.557 -13.789 1.00 98.19 93 VAL A O 1
ATOM 720 N N . VAL A 1 94 ? 12.419 14.188 -11.985 1.00 97.25 94 VAL A N 1
ATOM 721 C CA . VAL A 1 94 ? 11.455 15.271 -12.217 1.00 97.25 94 VAL A CA 1
ATOM 722 C C . VAL A 1 94 ? 11.657 16.386 -11.201 1.00 97.25 94 VAL A C 1
ATOM 724 O O . VAL A 1 94 ? 12.046 16.124 -10.064 1.00 97.25 94 VAL A O 1
ATOM 727 N N . LYS A 1 95 ? 11.379 17.636 -11.580 1.00 96.56 95 LYS A N 1
ATOM 728 C CA . LYS A 1 95 ? 11.528 18.771 -10.658 1.00 96.56 95 LYS A CA 1
ATOM 729 C C . LYS A 1 95 ? 10.468 18.727 -9.562 1.00 96.56 95 LYS A C 1
ATOM 731 O O . LYS A 1 95 ? 10.789 18.807 -8.382 1.00 96.56 95 LYS A O 1
ATOM 736 N N . GLU A 1 96 ? 9.209 18.553 -9.946 1.00 92.00 96 GLU A N 1
ATOM 737 C CA . GLU A 1 96 ? 8.083 18.367 -9.040 1.00 92.00 96 GLU A CA 1
ATOM 738 C C . GLU A 1 96 ? 7.312 17.093 -9.386 1.00 92.00 96 GLU A C 1
ATOM 740 O O . GLU A 1 96 ? 7.304 16.633 -10.524 1.00 92.00 96 GLU A O 1
ATOM 745 N N . TRP A 1 97 ? 6.605 16.520 -8.410 1.00 89.50 97 TRP A N 1
ATOM 746 C CA . TRP A 1 97 ? 5.849 15.281 -8.628 1.00 89.50 97 TRP A CA 1
ATOM 747 C C . TRP A 1 97 ? 4.781 15.390 -9.719 1.00 89.50 97 TRP A C 1
ATOM 749 O O . TRP A 1 97 ? 4.528 14.424 -10.432 1.00 89.50 97 TRP A O 1
ATOM 759 N N . LYS A 1 98 ? 4.193 16.579 -9.888 1.00 86.50 98 LYS A N 1
ATOM 760 C CA . LYS A 1 98 ? 3.237 16.864 -10.966 1.00 86.50 98 LYS A CA 1
ATOM 761 C C . LYS A 1 98 ? 3.849 16.720 -12.368 1.00 86.50 98 LYS A C 1
ATOM 763 O O . LYS A 1 98 ? 3.109 16.509 -13.322 1.00 86.50 98 LYS A O 1
ATOM 768 N N . ASP A 1 99 ? 5.176 16.797 -12.492 1.00 91.06 99 ASP A N 1
ATOM 769 C CA . ASP A 1 99 ? 5.884 16.703 -13.772 1.00 91.06 99 ASP A CA 1
ATOM 770 C C . ASP A 1 99 ? 6.096 15.241 -14.219 1.00 91.06 99 ASP A C 1
ATOM 772 O O . ASP A 1 99 ? 6.691 14.991 -15.262 1.00 91.06 99 ASP A O 1
ATOM 776 N N . ILE A 1 100 ? 5.566 14.258 -13.480 1.00 89.12 100 ILE A N 1
ATOM 777 C CA . ILE A 1 100 ? 5.579 12.829 -13.847 1.00 89.12 100 ILE A CA 1
ATOM 778 C C . ILE A 1 100 ? 4.863 12.513 -15.171 1.00 89.12 100 ILE A C 1
ATOM 780 O O . ILE A 1 100 ? 5.141 11.494 -15.795 1.00 89.12 100 ILE A O 1
ATOM 784 N N . ILE A 1 101 ? 3.951 13.384 -15.607 1.00 88.75 101 ILE A N 1
ATOM 785 C CA . ILE A 1 101 ? 3.343 13.364 -16.950 1.00 88.75 101 ILE A CA 1
ATOM 786 C C . ILE A 1 101 ? 3.805 14.539 -17.821 1.00 88.75 101 ILE A C 1
ATOM 788 O O . ILE A 1 101 ? 3.177 14.869 -18.821 1.00 88.75 101 ILE A O 1
ATOM 792 N N . GLY A 1 102 ? 4.870 15.214 -17.401 1.00 93.25 102 GLY A N 1
ATOM 793 C CA . GLY A 1 102 ? 5.441 16.372 -18.064 1.00 93.25 102 GLY A CA 1
ATOM 794 C C . GLY A 1 102 ? 6.880 16.101 -18.472 1.00 93.25 102 GLY A C 1
ATOM 795 O O . GLY A 1 102 ? 7.185 15.101 -19.128 1.00 93.25 102 GLY A O 1
ATOM 796 N N . LYS A 1 103 ? 7.767 17.028 -18.106 1.00 96.69 103 LYS A N 1
ATOM 797 C CA . LYS A 1 103 ? 9.188 16.952 -18.440 1.00 96.69 103 LYS A CA 1
ATOM 798 C C . LYS A 1 103 ? 10.036 16.578 -17.232 1.00 96.69 103 LYS A C 1
ATOM 800 O O . LYS A 1 103 ? 9.783 17.019 -16.114 1.00 96.69 103 LYS A O 1
ATOM 805 N N . ASP A 1 104 ? 11.076 15.800 -17.489 1.00 97.19 104 ASP A N 1
ATOM 806 C CA . ASP A 1 104 ? 12.150 15.577 -16.530 1.00 97.19 104 ASP A CA 1
ATOM 807 C C . ASP A 1 104 ? 13.061 16.817 -16.415 1.00 97.19 104 ASP A C 1
ATOM 809 O O . ASP A 1 104 ? 12.892 17.810 -17.130 1.00 97.19 104 ASP A O 1
ATOM 813 N N . ILE A 1 105 ? 14.055 16.771 -15.527 1.00 97.06 105 ILE A N 1
ATOM 814 C CA . ILE A 1 105 ? 15.002 17.881 -15.320 1.00 97.06 105 ILE A CA 1
ATOM 815 C C . ILE A 1 105 ? 15.848 18.224 -16.561 1.00 97.06 105 ILE A C 1
ATOM 817 O O . ILE A 1 105 ? 16.476 19.279 -16.592 1.00 97.06 105 ILE A O 1
ATOM 821 N N . TYR A 1 106 ? 15.866 17.361 -17.581 1.00 96.06 106 TYR A N 1
ATOM 822 C CA . TYR A 1 106 ? 16.575 17.564 -18.847 1.00 96.06 106 TYR A CA 1
ATOM 823 C C . TYR A 1 106 ? 15.638 17.996 -19.989 1.00 96.06 106 TYR A C 1
ATOM 825 O O . TYR A 1 106 ? 16.072 18.084 -21.136 1.00 96.06 106 TYR A O 1
ATOM 833 N N . GLY A 1 107 ? 14.358 18.260 -19.706 1.00 95.88 107 GLY A N 1
ATOM 834 C CA . GLY A 1 107 ? 13.374 18.675 -20.708 1.00 95.88 107 GLY A CA 1
ATOM 835 C C . GLY A 1 107 ? 12.797 17.529 -21.548 1.00 95.88 107 GLY A C 1
ATOM 836 O O . GLY A 1 107 ? 12.097 17.786 -22.531 1.00 95.88 107 GLY A O 1
ATOM 837 N N . ARG A 1 108 ? 13.058 16.267 -21.186 1.00 97.00 108 ARG A N 1
ATOM 838 C CA . ARG A 1 108 ? 12.556 15.082 -21.899 1.00 97.00 108 ARG A CA 1
ATOM 839 C C . ARG A 1 108 ? 11.166 14.718 -21.408 1.00 97.00 108 ARG A C 1
ATOM 841 O O . ARG A 1 108 ? 10.871 14.842 -20.225 1.00 97.00 108 ARG A O 1
ATOM 848 N N . ASP A 1 109 ? 10.315 14.259 -22.318 1.00 97.81 109 ASP A N 1
ATOM 849 C CA . ASP A 1 109 ? 8.967 13.817 -21.966 1.00 97.81 109 ASP A CA 1
ATOM 850 C C . ASP A 1 109 ? 8.996 12.528 -21.141 1.00 97.81 109 ASP A C 1
ATOM 852 O O . ASP A 1 109 ? 9.513 11.513 -21.609 1.00 97.81 109 ASP A O 1
ATOM 856 N N . VAL A 1 110 ? 8.468 12.564 -19.916 1.00 97.44 110 VAL A N 1
ATOM 857 C CA . VAL A 1 110 ? 8.525 11.414 -19.000 1.00 97.44 110 VAL A CA 1
ATOM 858 C C . VAL A 1 110 ? 7.725 10.237 -19.543 1.00 97.44 110 VAL A C 1
ATOM 860 O O . VAL A 1 110 ? 8.219 9.110 -19.533 1.00 97.44 110 VAL A O 1
ATOM 863 N N . VAL A 1 111 ? 6.528 10.492 -20.070 1.00 96.56 111 VAL A N 1
ATOM 864 C CA . VAL A 1 111 ? 5.663 9.448 -20.627 1.00 96.56 111 VAL A CA 1
ATOM 865 C C . VAL A 1 111 ? 6.311 8.827 -21.858 1.00 96.56 111 VAL A C 1
ATOM 867 O O . VAL A 1 111 ? 6.389 7.604 -21.927 1.00 96.56 111 VAL A O 1
ATOM 870 N N . SER A 1 112 ? 6.851 9.626 -22.784 1.00 97.12 112 SER A N 1
ATOM 871 C CA . SER A 1 112 ? 7.551 9.070 -23.950 1.00 97.12 112 SER A CA 1
ATOM 872 C C . SER A 1 112 ? 8.785 8.256 -23.560 1.00 97.12 112 SER A C 1
ATOM 874 O O . SER A 1 112 ? 9.060 7.235 -24.180 1.00 97.12 112 SER A O 1
ATOM 876 N N . MET A 1 113 ? 9.535 8.670 -22.532 1.00 97.94 113 MET A N 1
ATOM 877 C CA . MET A 1 113 ? 10.671 7.880 -22.042 1.00 97.94 113 MET A CA 1
ATOM 878 C C . MET A 1 113 ? 10.230 6.520 -21.503 1.00 97.94 113 MET A C 1
ATOM 880 O O . MET A 1 113 ? 10.867 5.514 -21.801 1.00 97.94 113 MET A O 1
ATOM 884 N N . LEU A 1 114 ? 9.150 6.481 -20.724 1.00 97.62 114 LEU A N 1
ATOM 885 C CA . LEU A 1 114 ? 8.583 5.237 -20.206 1.00 97.62 114 LEU A CA 1
ATOM 886 C C . LEU A 1 114 ? 8.037 4.346 -21.336 1.00 97.62 114 LEU A C 1
ATOM 888 O O . LEU A 1 114 ? 8.269 3.140 -21.315 1.00 97.62 114 LEU A O 1
ATOM 892 N N . ASP A 1 115 ? 7.381 4.934 -22.338 1.00 96.62 115 ASP A N 1
ATOM 893 C CA . ASP A 1 115 ? 6.864 4.227 -23.519 1.00 96.62 115 ASP A CA 1
ATOM 894 C C . ASP A 1 115 ? 7.996 3.573 -24.330 1.00 96.62 115 ASP A C 1
ATOM 896 O O . ASP A 1 115 ? 7.938 2.383 -24.623 1.00 96.62 115 ASP A O 1
ATOM 900 N N . ILE A 1 116 ? 9.085 4.311 -24.596 1.00 96.69 116 ILE A N 1
ATOM 901 C CA . ILE A 1 116 ? 10.291 3.799 -25.280 1.00 96.69 116 ILE A CA 1
ATOM 902 C C . ILE A 1 116 ? 10.935 2.638 -24.508 1.00 96.69 116 ILE A C 1
ATOM 904 O O . ILE A 1 116 ? 11.546 1.750 -25.103 1.00 96.69 116 ILE A O 1
ATOM 908 N N . LEU A 1 117 ? 10.817 2.643 -23.180 1.00 96.56 117 LEU A N 1
ATOM 909 C CA . LEU A 1 117 ? 11.325 1.583 -22.310 1.00 96.56 117 LEU A CA 1
ATOM 910 C C . LEU A 1 117 ? 10.356 0.395 -22.182 1.00 96.56 117 LEU A C 1
ATOM 912 O O . LEU A 1 117 ? 10.631 -0.508 -21.394 1.00 96.56 117 LEU A O 1
ATOM 916 N N . ASN A 1 118 ? 9.242 0.369 -22.922 1.00 96.25 118 ASN A N 1
ATOM 917 C CA . ASN A 1 118 ? 8.175 -0.627 -22.785 1.00 96.25 118 ASN A CA 1
ATOM 918 C C . ASN A 1 118 ? 7.704 -0.766 -21.322 1.00 96.25 118 ASN A C 1
ATOM 920 O O . ASN A 1 118 ? 7.546 -1.875 -20.800 1.00 96.25 118 ASN A O 1
ATOM 924 N N . ALA A 1 119 ? 7.569 0.359 -20.614 1.00 96.88 119 ALA A N 1
ATOM 925 C CA . ALA A 1 119 ? 7.340 0.348 -19.178 1.00 96.88 119 ALA A CA 1
ATOM 926 C C . ALA A 1 119 ? 5.883 0.034 -18.812 1.00 96.88 119 ALA A C 1
ATOM 928 O O . ALA A 1 119 ? 4.944 0.635 -19.345 1.00 96.88 119 ALA A O 1
ATOM 929 N N . ILE A 1 120 ? 5.720 -0.858 -17.835 1.00 96.88 120 ILE A N 1
ATOM 930 C CA . ILE A 1 120 ? 4.490 -1.081 -17.076 1.00 96.88 120 ILE A CA 1
ATOM 931 C C . ILE A 1 120 ? 4.653 -0.385 -15.727 1.00 96.88 120 ILE A C 1
ATOM 933 O O . ILE A 1 120 ? 5.604 -0.641 -14.987 1.00 96.88 120 ILE A O 1
ATOM 937 N N . MET A 1 121 ? 3.726 0.509 -15.404 1.00 96.69 121 MET A N 1
ATOM 938 C CA . MET A 1 121 ? 3.766 1.275 -14.166 1.00 96.69 121 MET A CA 1
ATOM 939 C C . MET A 1 121 ? 3.186 0.462 -13.000 1.00 96.69 121 MET A C 1
ATOM 941 O O . MET A 1 121 ? 2.062 -0.032 -13.075 1.00 96.69 121 MET A O 1
ATOM 945 N N . VAL A 1 122 ? 3.918 0.359 -11.897 1.00 96.94 122 VAL A N 1
ATOM 946 C CA . VAL A 1 122 ? 3.458 -0.231 -10.635 1.00 96.94 122 VAL A CA 1
ATOM 947 C C . VAL A 1 122 ? 3.102 0.904 -9.678 1.00 96.94 122 VAL A C 1
ATOM 949 O O . VAL A 1 122 ? 3.867 1.853 -9.500 1.00 96.94 122 VAL A O 1
ATOM 952 N N . ILE A 1 123 ? 1.902 0.847 -9.100 1.00 93.69 123 ILE A N 1
ATOM 953 C CA . ILE A 1 123 ? 1.345 1.910 -8.257 1.00 93.69 123 ILE A CA 1
ATOM 954 C C . ILE A 1 123 ? 1.361 1.460 -6.797 1.00 93.69 123 ILE A C 1
ATOM 956 O O . ILE A 1 123 ? 0.850 0.397 -6.474 1.00 93.69 123 ILE A O 1
ATOM 960 N N . HIS A 1 124 ? 1.897 2.302 -5.914 1.00 93.94 124 HIS A N 1
ATOM 961 C CA . HIS A 1 124 ? 1.880 2.122 -4.458 1.00 93.94 124 HIS A CA 1
ATOM 962 C C . HIS A 1 124 ? 1.344 3.390 -3.771 1.00 93.94 124 HIS A C 1
ATOM 964 O O . HIS A 1 124 ? 1.111 4.406 -4.432 1.00 93.94 124 HIS A O 1
ATOM 970 N N . ARG A 1 125 ? 1.213 3.390 -2.435 1.00 88.88 125 ARG A N 1
ATOM 971 C CA . ARG A 1 125 ? 0.582 4.487 -1.668 1.00 88.88 125 ARG A CA 1
ATOM 972 C C . ARG A 1 125 ? 1.123 5.881 -2.004 1.00 88.88 125 ARG A C 1
ATOM 974 O O . ARG A 1 125 ? 0.346 6.789 -2.287 1.00 88.88 125 ARG A O 1
ATOM 981 N N . SER A 1 126 ? 2.446 6.066 -2.044 1.00 89.81 126 SER A N 1
ATOM 982 C CA . SER A 1 126 ? 3.021 7.384 -2.375 1.00 89.81 126 SER A CA 1
ATOM 983 C C . SER A 1 126 ? 2.677 7.884 -3.783 1.00 89.81 126 SER A C 1
ATOM 985 O O . SER A 1 126 ? 2.650 9.094 -3.994 1.00 89.81 126 SER A O 1
ATOM 987 N N . SER A 1 127 ? 2.386 6.998 -4.741 1.00 90.25 127 SER A N 1
ATOM 988 C CA . SER A 1 127 ? 1.958 7.408 -6.081 1.00 90.25 127 SER A CA 1
ATOM 989 C C . SER A 1 127 ? 0.622 8.149 -6.022 1.00 90.25 127 SER A C 1
ATOM 991 O O . SER A 1 127 ? 0.464 9.156 -6.699 1.00 90.25 127 SER A O 1
ATOM 993 N N . GLU A 1 128 ? -0.307 7.732 -5.159 1.00 84.94 128 GLU A N 1
ATOM 994 C CA . GLU A 1 128 ? -1.573 8.446 -4.940 1.00 84.94 128 GLU A CA 1
ATOM 995 C C . GLU A 1 128 ? -1.354 9.826 -4.332 1.00 84.94 128 GLU A C 1
ATOM 997 O O . GLU A 1 128 ? -1.907 10.811 -4.818 1.00 84.94 128 GLU A O 1
ATOM 1002 N N . VAL A 1 129 ? -0.489 9.919 -3.321 1.00 83.94 129 VAL A N 1
ATOM 1003 C CA . VAL A 1 129 ? -0.185 11.193 -2.656 1.00 83.94 129 VAL A CA 1
ATOM 1004 C C . VAL A 1 129 ? 0.421 12.198 -3.640 1.00 83.94 129 VAL A C 1
ATOM 1006 O O . VAL A 1 129 ? 0.108 13.387 -3.597 1.00 83.94 129 VAL A O 1
ATOM 1009 N N . TYR A 1 130 ? 1.293 11.731 -4.532 1.00 86.56 130 TYR A N 1
ATOM 1010 C CA . TYR A 1 130 ? 2.070 12.592 -5.421 1.00 86.56 130 TYR A CA 1
ATOM 1011 C C . TYR A 1 130 ? 1.377 12.886 -6.753 1.00 86.56 130 TYR A C 1
ATOM 1013 O O . TYR A 1 130 ? 1.418 14.024 -7.219 1.00 86.56 130 TYR A O 1
ATOM 1021 N N . MET A 1 131 ? 0.735 11.887 -7.360 1.00 85.19 131 MET A N 1
ATOM 1022 C CA . MET A 1 131 ? 0.064 12.021 -8.654 1.00 85.19 131 MET A CA 1
ATOM 1023 C C . MET A 1 131 ? -1.390 12.477 -8.495 1.00 85.19 131 MET A C 1
ATOM 1025 O O . MET A 1 131 ? -1.905 13.160 -9.374 1.00 85.19 131 MET A O 1
ATOM 1029 N N . LYS A 1 132 ? -2.026 12.187 -7.351 1.00 85.62 132 LYS A N 1
ATOM 1030 C CA . LYS A 1 132 ? -3.477 12.288 -7.119 1.00 85.62 132 LYS A CA 1
ATOM 1031 C C . LYS A 1 132 ? -4.279 11.312 -7.991 1.00 85.62 132 LYS A C 1
ATOM 1033 O O . LYS A 1 132 ? -3.827 10.846 -9.037 1.00 85.62 132 LYS A O 1
ATOM 1038 N N . HIS A 1 133 ? -5.500 11.012 -7.560 1.00 87.38 133 HIS A N 1
ATOM 1039 C CA . HIS A 1 133 ? -6.360 10.008 -8.189 1.00 87.38 133 HIS A CA 1
ATOM 1040 C C . HIS A 1 133 ? -6.673 10.281 -9.667 1.00 87.38 133 HIS A C 1
ATOM 1042 O O . HIS A 1 133 ? -6.536 9.376 -10.485 1.00 87.38 133 HIS A O 1
ATOM 1048 N N . ASP A 1 134 ? -7.028 11.522 -10.029 1.00 88.50 134 ASP A N 1
ATOM 1049 C CA . ASP A 1 134 ? -7.397 11.877 -11.411 1.00 88.50 134 ASP A CA 1
ATOM 1050 C C . ASP A 1 134 ? -6.272 11.550 -12.393 1.00 88.50 134 ASP A C 1
ATOM 1052 O O . ASP A 1 134 ? -6.506 11.011 -13.478 1.00 88.50 134 ASP A O 1
ATOM 1056 N N . LEU A 1 135 ? -5.033 11.834 -11.987 1.00 88.44 135 LEU A N 1
ATOM 1057 C CA . LEU A 1 135 ? -3.858 11.552 -12.789 1.00 88.44 135 LEU A CA 1
ATOM 1058 C C . LEU A 1 135 ? -3.544 10.057 -12.837 1.00 88.44 135 LEU A C 1
ATOM 1060 O O . LEU A 1 135 ? -3.261 9.547 -13.913 1.00 88.44 135 LEU A O 1
ATOM 1064 N N . LEU A 1 136 ? -3.612 9.342 -11.709 1.00 88.56 136 LEU A N 1
ATOM 1065 C CA . LEU A 1 136 ? -3.400 7.888 -11.684 1.00 88.56 136 LEU A CA 1
ATOM 1066 C C . LEU A 1 136 ? -4.386 7.156 -12.594 1.00 88.56 136 LEU A C 1
ATOM 1068 O O . LEU A 1 136 ? -4.007 6.280 -13.368 1.00 88.56 136 LEU A O 1
ATOM 1072 N N . GLU A 1 137 ? -5.656 7.541 -12.541 1.00 90.38 137 GLU A N 1
ATOM 1073 C CA . GLU A 1 137 ? -6.707 6.934 -13.349 1.00 90.38 137 GLU A CA 1
ATOM 1074 C C . GLU A 1 137 ? -6.569 7.272 -14.833 1.00 90.38 137 GLU A C 1
ATOM 1076 O O . GLU A 1 137 ? -6.937 6.455 -15.678 1.00 90.38 137 GLU A O 1
ATOM 1081 N N . SER A 1 138 ? -6.032 8.446 -15.174 1.00 91.56 138 SER A N 1
ATOM 1082 C CA . SER A 1 138 ? -5.804 8.894 -16.556 1.00 91.56 138 SER A CA 1
ATOM 1083 C C . SER A 1 138 ? -4.384 8.658 -17.080 1.00 91.56 138 SER A C 1
ATOM 1085 O O . SER A 1 138 ? -4.127 8.951 -18.245 1.00 91.56 138 SER A O 1
ATOM 1087 N N . PHE A 1 139 ? -3.483 8.085 -16.271 1.00 93.12 139 PHE A N 1
ATOM 1088 C CA . PHE A 1 139 ? -2.074 7.907 -16.626 1.00 93.12 139 PHE A CA 1
ATOM 1089 C C . PHE A 1 139 ? -1.928 7.131 -17.949 1.00 93.12 139 PHE A C 1
ATOM 1091 O O . PHE A 1 139 ? -2.489 6.036 -18.051 1.00 93.12 139 PHE A O 1
ATOM 1098 N N . PRO A 1 140 ? -1.199 7.651 -18.951 1.00 94.38 140 PRO A N 1
ATOM 1099 C CA . PRO A 1 140 ? -1.346 7.234 -20.351 1.00 94.38 140 PRO A CA 1
ATOM 1100 C C . PRO A 1 140 ? -0.576 5.962 -20.756 1.00 94.38 140 PRO A C 1
ATOM 1102 O O . PRO A 1 140 ? -0.386 5.716 -21.945 1.00 94.38 140 PRO A O 1
ATOM 1105 N N . LEU A 1 141 ? -0.121 5.158 -19.792 1.00 95.38 141 LEU A N 1
ATOM 1106 C CA . LEU A 1 141 ? 0.631 3.918 -20.018 1.00 95.38 141 LEU A CA 1
ATOM 1107 C C . LEU A 1 141 ? 0.035 2.758 -19.212 1.00 95.38 141 LEU A C 1
ATOM 1109 O O . LEU A 1 141 ? -0.625 3.014 -18.204 1.00 95.38 141 LEU A O 1
ATOM 1113 N N . PRO A 1 142 ? 0.277 1.492 -19.600 1.00 95.38 142 PRO A N 1
ATOM 1114 C CA . PRO A 1 142 ? -0.176 0.329 -18.847 1.00 95.38 142 PRO A CA 1
ATOM 1115 C C . PRO A 1 142 ? 0.249 0.393 -17.377 1.00 95.38 142 PRO A C 1
ATOM 1117 O O . PRO A 1 142 ? 1.402 0.682 -17.059 1.00 95.38 142 PRO A O 1
ATOM 1120 N N . THR A 1 143 ? -0.690 0.110 -16.477 1.00 94.94 143 THR A N 1
ATOM 1121 C CA . THR A 1 143 ? -0.446 0.016 -15.032 1.00 94.94 143 THR A CA 1
ATOM 1122 C C . THR A 1 143 ? -0.783 -1.379 -14.543 1.00 94.94 143 THR A C 1
ATOM 1124 O O . THR A 1 143 ? -1.818 -1.923 -14.928 1.00 94.94 143 THR A O 1
ATOM 1127 N N . PHE A 1 144 ? 0.036 -1.920 -13.653 1.00 95.19 144 PHE A N 1
ATOM 1128 C CA . PHE A 1 144 ? -0.287 -3.137 -12.925 1.00 95.19 144 PHE A CA 1
ATOM 1129 C C . PHE A 1 144 ? -1.397 -2.870 -11.890 1.00 95.19 144 PHE A C 1
ATOM 1131 O O . PHE A 1 144 ? -1.396 -1.830 -11.226 1.00 95.19 144 PHE A O 1
ATOM 1138 N N . GLY A 1 145 ? -2.343 -3.802 -11.759 1.00 94.50 145 GLY A N 1
ATOM 1139 C CA . GLY A 1 145 ? -3.480 -3.694 -10.840 1.00 94.50 145 GLY A CA 1
ATOM 1140 C C . GLY A 1 145 ? -4.782 -3.222 -11.498 1.00 94.50 145 GLY A C 1
ATOM 1141 O O . GLY A 1 145 ? -4.917 -3.197 -12.722 1.00 94.50 145 GLY A O 1
ATOM 1142 N N . ASN A 1 146 ? -5.760 -2.841 -10.672 1.00 94.06 146 ASN A N 1
ATOM 1143 C CA . ASN A 1 146 ? -7.054 -2.331 -11.125 1.00 94.06 146 ASN A CA 1
ATOM 1144 C C . ASN A 1 146 ? -7.228 -0.847 -10.762 1.00 94.06 146 ASN A C 1
ATOM 1146 O O . ASN A 1 146 ? -7.402 -0.489 -9.598 1.00 94.06 146 ASN A O 1
ATOM 1150 N N . ARG A 1 147 ? -7.249 0.021 -11.781 1.00 91.75 147 ARG A N 1
ATOM 1151 C CA . ARG A 1 147 ? -7.355 1.478 -11.602 1.00 91.75 147 ARG A CA 1
ATOM 1152 C C . ARG A 1 147 ? -8.642 1.930 -10.927 1.00 91.75 147 ARG A C 1
ATOM 1154 O O . ARG A 1 147 ? -8.631 2.960 -10.261 1.00 91.75 147 ARG A O 1
ATOM 1161 N N . SER A 1 148 ? -9.740 1.189 -11.082 1.00 91.00 148 SER A N 1
ATOM 1162 C CA . SER A 1 148 ? -11.025 1.591 -10.501 1.00 91.00 148 SER A CA 1
ATOM 1163 C C . SER A 1 148 ? -11.040 1.509 -8.974 1.00 91.00 148 SER A C 1
ATOM 1165 O O . SER A 1 148 ? -11.933 2.072 -8.350 1.00 91.00 148 SER A O 1
ATOM 1167 N N . LEU A 1 149 ? -10.078 0.799 -8.373 1.00 92.62 149 LEU A N 1
ATOM 1168 C CA . LEU A 1 149 ? -9.987 0.614 -6.927 1.00 92.62 149 LEU A CA 1
ATOM 1169 C C . LEU A 1 149 ? -9.191 1.712 -6.215 1.00 92.62 149 LEU A C 1
ATOM 1171 O O . LEU A 1 149 ? -9.317 1.824 -5.002 1.00 92.62 149 LEU A O 1
ATOM 1175 N N . TYR A 1 150 ? -8.419 2.550 -6.918 1.00 89.12 150 TYR A N 1
ATOM 1176 C CA . TYR A 1 150 ? -7.532 3.517 -6.253 1.00 89.12 150 TYR A CA 1
ATOM 1177 C C . TYR A 1 150 ? -8.286 4.462 -5.308 1.00 89.12 150 TYR A C 1
ATOM 1179 O O . TYR A 1 150 ? -7.868 4.639 -4.172 1.00 89.12 150 TYR A O 1
ATOM 1187 N N . ARG A 1 151 ? -9.442 4.991 -5.731 1.00 89.50 151 ARG A N 1
ATOM 1188 C CA . ARG A 1 151 ? -10.285 5.852 -4.879 1.00 89.50 151 ARG A CA 1
ATOM 1189 C C . ARG A 1 151 ? -11.077 5.103 -3.815 1.00 89.50 151 ARG A C 1
ATOM 1191 O O . ARG A 1 151 ? -11.627 5.738 -2.922 1.00 89.50 151 ARG A O 1
ATOM 1198 N N . ALA A 1 152 ? -11.190 3.779 -3.899 1.00 92.00 152 ALA A N 1
ATOM 1199 C CA . ALA A 1 152 ? -11.969 3.028 -2.922 1.00 92.00 152 ALA A CA 1
ATOM 1200 C C . ALA A 1 152 ? -11.303 3.031 -1.532 1.00 92.00 152 ALA A C 1
ATOM 1202 O O . ALA A 1 152 ? -11.992 2.817 -0.542 1.00 92.00 152 ALA A O 1
ATOM 1203 N N . GLU A 1 153 ? -10.011 3.359 -1.416 1.00 86.56 153 GLU A N 1
ATOM 1204 C CA . GLU A 1 153 ? -9.361 3.586 -0.116 1.00 86.56 153 GLU A CA 1
ATOM 1205 C C . GLU A 1 153 ? -9.836 4.879 0.582 1.00 86.56 153 GLU A C 1
ATOM 1207 O O . GLU A 1 153 ? -9.735 4.974 1.807 1.00 86.56 153 GLU A O 1
ATOM 1212 N N . GLU A 1 154 ? -10.389 5.858 -0.148 1.00 83.44 154 GLU A N 1
ATOM 1213 C CA . GLU A 1 154 ? -10.739 7.174 0.397 1.00 83.44 154 GLU A CA 1
ATOM 1214 C C . GLU A 1 154 ? -11.972 7.141 1.314 1.00 83.44 154 GLU A C 1
ATOM 1216 O O . GLU A 1 154 ? -13.065 6.676 0.966 1.00 83.44 154 GLU A O 1
ATOM 1221 N N . ARG A 1 155 ? -11.806 7.681 2.527 1.00 75.69 155 ARG A N 1
ATOM 1222 C CA . ARG A 1 155 ? -12.830 7.644 3.591 1.00 75.69 155 ARG A CA 1
ATOM 1223 C C . ARG A 1 155 ? -13.469 8.999 3.869 1.00 75.69 155 ARG A C 1
ATOM 1225 O O . ARG A 1 155 ? -14.540 9.041 4.479 1.00 75.69 155 ARG A O 1
ATOM 1232 N N . THR A 1 156 ? -12.839 10.089 3.436 1.00 70.38 156 THR A N 1
ATOM 1233 C CA . THR A 1 156 ? -13.260 11.464 3.732 1.00 70.38 156 THR A CA 1
ATOM 1234 C C . THR A 1 156 ? -13.083 12.385 2.522 1.00 70.38 156 THR A C 1
ATOM 1236 O O . THR A 1 156 ? -12.430 12.042 1.541 1.00 70.38 156 THR A O 1
ATOM 1239 N N . GLY A 1 157 ? -13.681 13.576 2.595 1.00 72.69 157 GLY A N 1
ATOM 1240 C CA . GLY A 1 157 ? -13.555 14.606 1.563 1.00 72.69 157 GLY A CA 1
ATOM 1241 C C . GLY A 1 157 ? -14.371 14.346 0.294 1.00 72.69 157 GLY A C 1
ATOM 1242 O O . GLY A 1 157 ? -15.137 13.393 0.193 1.00 72.69 157 GLY A O 1
ATOM 1243 N N . GLU A 1 158 ? -14.191 15.233 -0.684 1.00 74.88 158 GLU A N 1
ATOM 1244 C CA . GLU A 1 158 ? -14.949 15.264 -1.948 1.00 74.88 158 GLU A CA 1
ATOM 1245 C C . GLU A 1 158 ? -14.697 14.044 -2.846 1.00 74.88 158 GLU A C 1
ATOM 1247 O O . GLU A 1 158 ? -15.477 13.764 -3.748 1.00 74.88 158 GLU A O 1
ATOM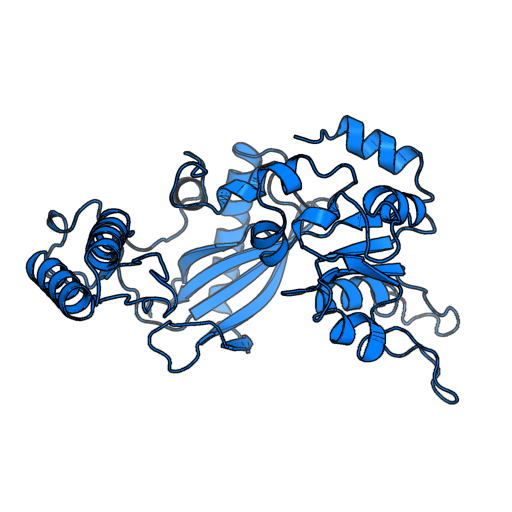 1252 N N . GLN A 1 159 ? -13.608 13.315 -2.593 1.00 76.62 159 GLN A N 1
ATOM 1253 C CA . GLN A 1 159 ? -13.193 12.141 -3.364 1.00 76.62 159 GLN A CA 1
ATOM 1254 C C . GLN A 1 159 ? -13.732 10.825 -2.791 1.00 76.62 159 GLN A C 1
ATOM 1256 O O . GLN A 1 159 ? -13.508 9.763 -3.372 1.00 76.62 159 GLN A O 1
ATOM 1261 N N . LYS A 1 160 ? -14.438 10.882 -1.654 1.00 82.81 160 LYS A N 1
ATOM 1262 C CA . LYS A 1 160 ? -15.025 9.712 -1.006 1.00 82.81 160 LYS A CA 1
ATOM 1263 C C . LYS A 1 160 ? -16.089 9.087 -1.907 1.00 82.81 160 LYS A C 1
ATOM 1265 O O . LYS A 1 160 ? -17.078 9.726 -2.259 1.00 82.81 160 LYS A O 1
ATOM 1270 N N . LEU A 1 161 ? -15.919 7.803 -2.200 1.00 87.50 161 LEU A N 1
ATOM 1271 C CA . LEU A 1 161 ? -16.925 7.007 -2.895 1.00 87.50 161 LEU A CA 1
ATOM 1272 C C . LEU A 1 161 ? -17.926 6.400 -1.907 1.00 87.50 161 LEU A C 1
ATOM 1274 O O . LEU A 1 161 ? -17.579 6.073 -0.773 1.00 87.50 161 LEU A O 1
ATOM 1278 N N . GLU A 1 162 ? -19.159 6.181 -2.362 1.00 90.00 162 GLU A N 1
ATOM 1279 C CA . GLU A 1 162 ? -20.141 5.379 -1.620 1.00 90.00 162 GLU A CA 1
ATOM 1280 C C . GLU A 1 162 ? -19.620 3.950 -1.400 1.00 90.00 162 GLU A C 1
ATOM 1282 O O . GLU A 1 162 ? -19.689 3.415 -0.298 1.00 90.00 162 GLU A O 1
ATOM 1287 N N . LYS A 1 163 ? -19.016 3.365 -2.442 1.00 94.00 163 LYS A N 1
ATOM 1288 C CA . LYS A 1 163 ? -18.480 1.997 -2.453 1.00 94.00 163 LYS A CA 1
ATOM 1289 C C . LYS A 1 163 ? -17.016 1.919 -1.997 1.00 94.00 163 LYS A C 1
ATOM 1291 O O . LYS A 1 163 ? -16.224 1.176 -2.563 1.00 94.00 163 LYS A O 1
ATOM 1296 N N . ASN A 1 164 ? -16.634 2.712 -1.002 1.00 93.44 164 ASN A N 1
ATOM 1297 C CA . ASN A 1 164 ? -15.268 2.712 -0.475 1.00 93.44 164 ASN A CA 1
ATOM 1298 C C . ASN A 1 164 ? -14.950 1.460 0.376 1.00 93.44 164 ASN A C 1
ATOM 1300 O O . ASN A 1 164 ? -15.771 0.556 0.520 1.00 93.44 164 ASN A O 1
ATOM 1304 N N . GLN A 1 165 ? -13.759 1.408 0.974 1.00 92.62 165 GLN A N 1
ATOM 1305 C CA . GLN A 1 165 ? -13.279 0.272 1.763 1.00 92.62 165 GLN A CA 1
ATOM 1306 C C . GLN A 1 165 ? -14.211 -0.117 2.922 1.00 92.62 165 GLN A C 1
ATOM 1308 O O . GLN A 1 165 ? -14.365 -1.305 3.187 1.00 92.62 165 GLN A O 1
ATOM 1313 N N . ASP A 1 166 ? -14.892 0.846 3.558 1.00 91.38 166 ASP A N 1
ATOM 1314 C CA . ASP A 1 166 ? -15.849 0.569 4.640 1.00 91.38 166 ASP A CA 1
ATOM 1315 C C . ASP A 1 166 ? -17.075 -0.182 4.100 1.00 91.38 166 ASP A C 1
ATOM 1317 O O . ASP A 1 166 ? -17.526 -1.164 4.693 1.00 91.38 166 ASP A O 1
ATOM 1321 N N . PHE A 1 167 ? -17.600 0.262 2.952 1.00 94.94 167 PHE A N 1
ATOM 1322 C CA . PHE A 1 167 ? -18.693 -0.413 2.255 1.00 94.94 167 PHE A CA 1
ATOM 1323 C C . PHE A 1 167 ? -18.277 -1.819 1.817 1.00 94.94 167 PHE A C 1
ATOM 1325 O O . PHE A 1 167 ? -18.985 -2.782 2.098 1.00 94.94 167 PHE A O 1
ATOM 1332 N N . LEU A 1 168 ? -17.109 -1.955 1.183 1.00 96.94 168 LEU A N 1
ATOM 1333 C CA . LEU A 1 168 ? -16.610 -3.242 0.699 1.00 96.94 168 LEU A CA 1
ATOM 1334 C C . LEU A 1 168 ? -16.377 -4.232 1.850 1.00 96.94 168 LEU A C 1
ATOM 1336 O O . LEU A 1 168 ? -16.765 -5.392 1.741 1.00 96.94 168 LEU A O 1
ATOM 1340 N N . ALA A 1 169 ? -15.804 -3.780 2.969 1.00 96.38 169 ALA A N 1
ATOM 1341 C CA . ALA A 1 169 ? -15.604 -4.612 4.152 1.00 96.38 169 ALA A CA 1
ATOM 1342 C C . ALA A 1 169 ? -16.936 -5.094 4.742 1.00 96.38 169 ALA A C 1
ATOM 1344 O O . ALA A 1 169 ? -17.078 -6.275 5.065 1.00 96.38 169 ALA A O 1
ATOM 1345 N N . LYS A 1 170 ? -17.928 -4.199 4.840 1.00 95.25 170 LYS A N 1
ATOM 1346 C CA . LYS A 1 170 ? -19.272 -4.530 5.328 1.00 95.25 170 LYS A CA 1
ATOM 1347 C C . LYS A 1 170 ? -19.976 -5.533 4.414 1.00 95.25 170 LYS A C 1
ATOM 1349 O O . LYS A 1 170 ? -20.503 -6.525 4.906 1.00 95.25 170 LYS A O 1
ATOM 1354 N N . GLU A 1 171 ? -19.961 -5.298 3.105 1.00 97.75 171 GLU A N 1
ATOM 1355 C CA . GLU A 1 171 ? -20.574 -6.187 2.111 1.00 97.75 171 GLU A CA 1
ATOM 1356 C C . GLU A 1 171 ? -19.909 -7.568 2.072 1.00 97.75 171 GLU A C 1
ATOM 1358 O O . GLU A 1 171 ? -20.577 -8.567 1.824 1.00 97.75 171 GLU A O 1
ATOM 1363 N N . ALA A 1 172 ? -18.608 -7.642 2.362 1.00 97.56 172 ALA A N 1
ATOM 1364 C CA . ALA A 1 172 ? -17.880 -8.905 2.493 1.00 97.56 172 ALA A CA 1
ATOM 1365 C C . ALA A 1 172 ? -18.146 -9.613 3.832 1.00 97.56 172 ALA A C 1
ATOM 1367 O O . ALA A 1 172 ? -17.664 -10.725 4.053 1.00 97.56 172 ALA A O 1
ATOM 1368 N N . GLY A 1 173 ? -18.901 -8.986 4.741 1.00 96.94 173 GLY A N 1
ATOM 1369 C CA . GLY A 1 173 ? -19.137 -9.485 6.092 1.00 96.94 173 GLY A CA 1
ATOM 1370 C C . GLY A 1 173 ? -17.857 -9.549 6.924 1.00 96.94 173 GLY A C 1
ATOM 1371 O O . GLY A 1 173 ? -17.739 -10.412 7.798 1.00 96.94 173 GLY A O 1
ATOM 1372 N N . LEU A 1 174 ? -16.853 -8.719 6.618 1.00 96.62 174 LEU A N 1
ATOM 1373 C CA . LEU A 1 174 ? -15.601 -8.731 7.366 1.00 96.62 174 LEU A CA 1
ATOM 1374 C C . LEU A 1 174 ? -15.853 -8.266 8.806 1.00 96.62 174 LEU A C 1
ATOM 1376 O O . LEU A 1 174 ? -16.606 -7.315 9.034 1.00 96.62 174 LEU A O 1
ATOM 1380 N N . PRO A 1 175 ? -15.214 -8.906 9.794 1.00 94.25 175 PRO A N 1
ATOM 1381 C CA . PRO A 1 175 ? -15.293 -8.461 11.175 1.00 94.25 175 PRO A CA 1
ATOM 1382 C C . PRO A 1 175 ? -14.579 -7.109 11.322 1.00 94.25 175 PRO A C 1
ATOM 1384 O O . PRO A 1 175 ? -13.355 -7.039 11.329 1.00 94.25 175 PRO A O 1
ATOM 1387 N N . VAL A 1 176 ? -15.336 -6.022 11.458 1.00 93.50 176 VAL A N 1
ATOM 1388 C CA . VAL A 1 176 ? -14.822 -4.650 11.640 1.00 93.50 176 VAL A CA 1
ATOM 1389 C C . VAL A 1 176 ? -15.187 -4.114 13.031 1.00 93.50 176 VAL A C 1
ATOM 1391 O O . VAL A 1 176 ? -16.140 -4.615 13.637 1.00 93.50 176 VAL A O 1
ATOM 1394 N N . PRO A 1 177 ? -14.449 -3.143 13.600 1.00 91.62 177 PRO A N 1
ATOM 1395 C CA . PRO A 1 177 ? -14.852 -2.452 14.827 1.00 91.62 177 PRO A CA 1
ATOM 1396 C C . PRO A 1 177 ? -16.252 -1.834 14.706 1.00 91.62 177 PRO A C 1
ATOM 1398 O O . PRO A 1 177 ? -16.606 -1.319 13.642 1.00 91.62 177 PRO A O 1
ATOM 1401 N N . LYS A 1 178 ? -17.042 -1.847 15.790 1.00 90.81 178 LYS A N 1
ATOM 1402 C CA . LYS A 1 178 ? -18.334 -1.136 15.826 1.00 90.81 178 LYS A CA 1
ATOM 1403 C C . LYS A 1 178 ? -18.105 0.348 15.517 1.00 90.81 178 LYS A C 1
ATOM 1405 O O . LYS A 1 178 ? -17.220 0.967 16.102 1.00 90.81 178 LYS A O 1
ATOM 1410 N N . ARG A 1 179 ? -18.894 0.922 14.608 1.00 90.44 179 ARG A N 1
ATOM 1411 C CA . ARG A 1 179 ? -18.864 2.357 14.292 1.00 90.44 179 ARG A CA 1
ATOM 1412 C C . ARG A 1 179 ? -19.938 3.087 15.090 1.00 90.44 179 ARG A C 1
ATOM 1414 O O . ARG A 1 179 ? -21.016 2.539 15.305 1.00 90.44 179 ARG A O 1
ATOM 1421 N N . PHE A 1 180 ? -19.623 4.307 15.498 1.00 91.44 180 PHE A N 1
ATOM 1422 C CA . PHE A 1 180 ? -20.558 5.245 16.104 1.00 91.44 180 PHE A CA 1
ATOM 1423 C C . PHE A 1 180 ? -20.755 6.403 15.121 1.00 91.44 180 PHE A C 1
ATOM 1425 O O . PHE A 1 180 ? -19.768 6.930 14.596 1.00 91.44 180 PHE A O 1
ATOM 1432 N N . ASP A 1 181 ? -22.007 6.757 14.828 1.00 89.12 181 ASP A N 1
ATOM 1433 C CA . ASP A 1 181 ? -22.320 7.821 13.867 1.00 89.12 181 ASP A CA 1
ATOM 1434 C C . ASP A 1 181 ? -22.126 9.204 14.497 1.00 89.12 181 ASP A C 1
ATOM 1436 O O . ASP A 1 181 ? -21.788 10.170 13.811 1.00 89.12 181 ASP A O 1
ATOM 1440 N N . SER A 1 182 ? -22.279 9.283 15.817 1.00 90.94 182 SER A N 1
ATOM 1441 C CA . SER A 1 182 ? -22.141 10.500 16.598 1.00 90.94 182 SER A CA 1
ATOM 1442 C C . SER A 1 182 ? -21.617 10.220 18.017 1.00 90.94 182 SER A C 1
ATOM 1444 O O . SER A 1 182 ? -21.735 9.096 18.517 1.00 90.94 182 SER A O 1
ATOM 1446 N N . PRO A 1 183 ? -21.036 11.221 18.709 1.00 91.31 183 PRO A N 1
ATOM 1447 C CA . PRO A 1 183 ? -20.676 11.096 20.123 1.00 91.31 183 PRO A CA 1
ATOM 1448 C C . PRO A 1 183 ? -21.860 10.734 21.034 1.00 91.31 183 PRO A C 1
ATOM 1450 O O . PRO A 1 183 ? -21.654 10.214 22.127 1.00 91.31 183 PRO A O 1
ATOM 1453 N N . GLU A 1 184 ? -23.092 11.019 20.611 1.00 93.88 184 GLU A N 1
ATOM 1454 C CA . GLU A 1 184 ? -24.330 10.661 21.303 1.00 93.88 184 GLU A CA 1
ATOM 1455 C C . GLU A 1 184 ? -24.589 9.147 21.330 1.00 93.88 184 GLU A C 1
ATOM 1457 O O . GLU A 1 184 ? -25.237 8.671 22.258 1.00 93.88 184 GLU A O 1
ATOM 1462 N N . ASP A 1 185 ? -24.050 8.390 20.369 1.00 93.38 185 ASP A N 1
ATOM 1463 C CA . ASP A 1 185 ? -24.227 6.931 20.280 1.00 93.38 185 ASP A CA 1
ATOM 1464 C C . ASP A 1 185 ? -23.303 6.151 21.234 1.00 93.38 185 ASP A C 1
ATOM 1466 O O . ASP A 1 185 ? -23.359 4.919 21.313 1.00 93.38 185 ASP A O 1
ATOM 1470 N N . LEU A 1 186 ? -22.412 6.856 21.936 1.00 92.19 186 LEU A N 1
ATOM 1471 C CA . LEU A 1 186 ? -21.486 6.273 22.898 1.00 92.19 186 LEU A CA 1
ATOM 1472 C C . LEU A 1 186 ? -22.237 5.812 24.155 1.00 92.19 186 LEU A C 1
ATOM 1474 O O . LEU A 1 186 ? -22.847 6.603 24.870 1.00 92.19 186 LEU A O 1
ATOM 1478 N N . ASP A 1 187 ? -22.146 4.516 24.446 1.00 87.88 187 ASP A N 1
ATOM 1479 C CA . ASP A 1 187 ? -22.919 3.836 25.493 1.00 87.88 187 ASP A CA 1
ATOM 1480 C C . ASP A 1 187 ? -22.258 3.843 26.889 1.00 87.88 187 ASP A C 1
ATOM 1482 O O . ASP A 1 187 ? -22.781 3.237 27.824 1.00 87.88 187 ASP A O 1
ATOM 1486 N N . GLY A 1 188 ? -21.097 4.490 27.049 1.00 89.00 188 GLY A N 1
ATOM 1487 C CA . GLY A 1 188 ? -20.321 4.513 28.297 1.00 89.00 188 GLY A CA 1
ATOM 1488 C C . GLY A 1 188 ? -19.529 3.233 28.595 1.00 89.00 188 GLY A C 1
ATOM 1489 O O . GLY A 1 188 ? -18.558 3.276 29.353 1.00 89.00 188 GLY A O 1
ATOM 1490 N N . ASN A 1 189 ? -19.875 2.106 27.971 1.00 89.75 189 ASN A N 1
ATOM 1491 C CA . ASN A 1 189 ? -19.290 0.791 28.246 1.00 89.75 189 ASN A CA 1
ATOM 1492 C C . ASN A 1 189 ? -18.252 0.377 27.200 1.00 89.75 189 ASN A C 1
ATOM 1494 O O . ASN A 1 189 ? -17.268 -0.290 27.527 1.00 89.75 189 ASN A O 1
ATOM 1498 N N . THR A 1 190 ? -18.432 0.789 25.950 1.00 90.31 190 THR A N 1
ATOM 1499 C CA . THR A 1 190 ? -17.516 0.499 24.850 1.00 90.31 190 THR A CA 1
ATOM 1500 C C . THR A 1 190 ? -16.427 1.567 24.802 1.00 90.31 190 THR A C 1
ATOM 1502 O O . THR A 1 190 ? -16.724 2.755 24.698 1.00 90.31 190 THR A O 1
ATOM 1505 N N . LEU A 1 191 ? -15.152 1.168 24.875 1.00 92.81 191 LEU A N 1
ATOM 1506 C CA . LEU A 1 191 ? -14.056 2.101 24.611 1.00 92.81 191 LEU A CA 1
ATOM 1507 C C . LEU A 1 191 ? -14.015 2.357 23.106 1.00 92.81 191 LEU A C 1
ATOM 1509 O O . LEU A 1 191 ? -13.939 1.413 22.326 1.00 92.81 191 LEU A O 1
ATOM 1513 N N . ALA A 1 192 ? -14.068 3.616 22.704 1.00 93.56 192 ALA A N 1
ATOM 1514 C CA . ALA A 1 192 ? -13.981 4.053 21.323 1.00 93.56 192 ALA A CA 1
ATOM 1515 C C . ALA A 1 192 ? -12.711 4.880 21.097 1.00 93.56 192 ALA A C 1
ATOM 1517 O O . ALA A 1 192 ? -12.107 5.394 22.035 1.00 93.56 192 ALA A O 1
ATOM 1518 N N . ILE A 1 193 ? -12.306 5.005 19.840 1.00 90.81 193 ILE A N 1
ATOM 1519 C CA . ILE A 1 193 ? -11.198 5.827 19.364 1.00 90.81 193 ILE A CA 1
ATOM 1520 C C . ILE A 1 193 ? -11.723 6.791 18.301 1.00 90.81 193 ILE A C 1
ATOM 1522 O O . ILE A 1 193 ? -12.425 6.383 17.372 1.00 90.81 193 ILE A O 1
ATOM 1526 N N . VAL A 1 194 ? -11.385 8.072 18.442 1.00 88.06 194 VAL A N 1
ATOM 1527 C CA . VAL A 1 194 ? -11.715 9.106 17.452 1.00 88.06 194 VAL A CA 1
ATOM 1528 C C . VAL A 1 194 ? -10.546 9.238 16.487 1.00 88.06 194 VAL A C 1
ATOM 1530 O O . VAL A 1 194 ? -9.477 9.714 16.858 1.00 88.06 194 VAL A O 1
ATOM 1533 N N . LYS A 1 195 ? -10.727 8.825 15.233 1.00 81.75 195 LYS A N 1
ATOM 1534 C CA . LYS A 1 195 ? -9.688 8.911 14.195 1.00 81.75 195 LYS A CA 1
ATOM 1535 C C . LYS A 1 195 ? -9.670 10.304 13.558 1.00 81.75 195 LYS A C 1
ATOM 1537 O O . LYS A 1 195 ? -10.007 10.460 12.384 1.00 81.75 195 LYS A O 1
ATOM 1542 N N . SER A 1 196 ? -9.337 11.326 14.346 1.00 72.44 196 SER A N 1
ATOM 1543 C CA . SER A 1 196 ? -9.294 12.708 13.860 1.00 72.44 196 SER A CA 1
ATOM 1544 C C . SER A 1 196 ? -8.208 12.872 12.787 1.00 72.44 196 SER A C 1
ATOM 1546 O O . SER A 1 196 ? -7.056 12.474 12.960 1.00 72.44 196 SER A O 1
ATOM 1548 N N . ASN A 1 197 ? -8.594 13.387 11.618 1.00 61.12 197 ASN A N 1
ATOM 1549 C CA . ASN A 1 197 ? -7.709 13.530 10.466 1.00 61.12 197 ASN A CA 1
ATOM 1550 C C . ASN A 1 197 ? -7.344 15.003 10.282 1.00 61.12 197 ASN A C 1
ATOM 1552 O O . ASN A 1 197 ? -8.164 15.760 9.768 1.00 61.12 197 ASN A O 1
ATOM 1556 N N . LYS A 1 198 ? -6.097 15.375 10.610 1.00 53.09 198 LYS A N 1
ATOM 1557 C CA . LYS A 1 198 ? -5.188 16.231 9.809 1.00 53.09 198 LYS A CA 1
ATOM 1558 C C . LYS A 1 198 ? -4.137 16.919 10.679 1.00 53.09 198 LYS A C 1
ATOM 1560 O O . LYS A 1 198 ? -4.454 17.542 11.684 1.00 53.09 198 LYS A O 1
ATOM 1565 N N . ALA A 1 199 ? -2.914 16.931 10.156 1.00 48.06 199 ALA A N 1
ATOM 1566 C CA . ALA A 1 199 ? -1.924 17.956 10.438 1.00 48.06 199 ALA A CA 1
ATOM 1567 C C . ALA A 1 199 ? -2.485 19.321 10.002 1.00 48.06 199 ALA A C 1
ATOM 1569 O O . ALA A 1 199 ? -2.645 19.593 8.812 1.00 48.06 199 ALA A O 1
ATOM 1570 N N . ILE A 1 200 ? -2.835 20.158 10.970 1.00 46.62 200 ILE A N 1
ATOM 1571 C CA . ILE A 1 200 ? -3.295 21.531 10.756 1.00 46.62 200 ILE A CA 1
ATOM 1572 C C . ILE A 1 200 ? -2.103 22.465 10.983 1.00 46.62 200 ILE A C 1
ATOM 1574 O O . ILE A 1 200 ? -1.441 22.392 12.016 1.00 46.62 200 ILE A O 1
ATOM 1578 N N . GLY A 1 201 ? -1.824 23.326 10.001 1.00 46.00 201 GLY A N 1
ATOM 1579 C CA . GLY A 1 201 ? -0.792 24.365 10.079 1.00 46.00 201 GLY A CA 1
ATOM 1580 C C . GLY A 1 201 ? 0.659 23.896 9.848 1.00 46.00 201 GLY A C 1
ATOM 1581 O O . GLY A 1 201 ? 0.928 22.703 9.711 1.00 46.00 201 GLY A O 1
ATOM 1582 N N . PRO A 1 202 ? 1.628 24.836 9.819 1.00 39.41 202 PRO A N 1
ATOM 1583 C CA . PRO A 1 202 ? 3.052 24.562 9.564 1.00 39.41 202 PRO A CA 1
ATOM 1584 C C . PRO A 1 202 ? 3.748 23.739 10.660 1.00 39.41 202 PRO A C 1
ATOM 1586 O O . PRO A 1 202 ? 4.873 23.292 10.460 1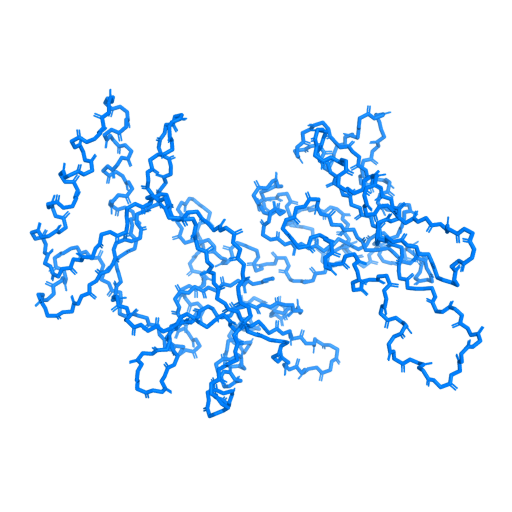.00 39.41 202 PRO A O 1
ATOM 1589 N N . ARG A 1 203 ? 3.094 23.537 11.811 1.00 43.78 203 ARG A N 1
ATOM 1590 C CA . ARG A 1 203 ? 3.584 22.698 12.915 1.00 43.78 203 ARG A CA 1
ATOM 1591 C C . ARG A 1 203 ? 3.036 21.274 12.894 1.00 43.78 203 ARG A C 1
ATOM 1593 O O . ARG A 1 203 ? 3.493 20.477 13.697 1.00 43.78 203 ARG A O 1
ATOM 1600 N N . GLY A 1 204 ? 2.099 20.974 11.990 1.00 46.31 204 GLY A N 1
ATOM 1601 C CA . GLY A 1 204 ? 1.464 19.670 11.871 1.00 46.31 204 GLY A CA 1
ATOM 1602 C C . GLY A 1 204 ? 0.801 19.234 13.171 1.00 46.31 204 GLY A C 1
ATOM 1603 O O . GLY A 1 204 ? 1.418 18.553 13.978 1.00 46.31 204 GLY A O 1
ATOM 1604 N N . PHE A 1 205 ? -0.456 19.630 13.383 1.00 48.38 205 PHE A N 1
ATOM 1605 C CA . PHE A 1 205 ? -1.218 19.122 14.527 1.00 48.38 205 PHE A CA 1
ATOM 1606 C C . PHE A 1 205 ? -1.116 17.591 14.637 1.00 48.38 205 PHE A C 1
ATOM 1608 O O . PHE A 1 205 ? -1.262 16.862 13.653 1.00 48.38 205 PHE A O 1
ATOM 1615 N N . GLU A 1 206 ? -0.821 17.152 15.854 1.00 52.19 206 GLU A N 1
ATOM 1616 C CA . GLU A 1 206 ? -0.664 15.763 16.267 1.00 52.19 206 GLU A CA 1
ATOM 1617 C C . GLU A 1 206 ? -1.921 14.963 15.886 1.00 52.19 206 GLU A C 1
ATOM 1619 O O . GLU A 1 206 ? -3.040 15.463 16.040 1.00 52.19 206 GLU A O 1
ATOM 1624 N N . ARG A 1 207 ? -1.769 13.721 15.398 1.00 59.59 207 ARG A N 1
ATOM 1625 C CA . ARG A 1 207 ? -2.896 12.785 15.285 1.00 59.59 207 ARG A CA 1
ATOM 1626 C C . ARG A 1 207 ? -3.274 12.342 16.692 1.00 59.59 207 ARG A C 1
ATOM 1628 O O . ARG A 1 207 ? -2.912 11.258 17.137 1.00 59.59 207 ARG A O 1
ATOM 1635 N N . ASP A 1 208 ? -3.996 13.198 17.401 1.00 62.72 208 ASP A N 1
ATOM 1636 C CA . ASP A 1 208 ? -4.592 12.798 18.661 1.00 62.72 208 ASP A CA 1
ATOM 1637 C C . ASP A 1 208 ? -5.747 11.851 18.323 1.00 62.72 208 ASP A C 1
ATOM 1639 O O . ASP A 1 208 ? -6.745 12.237 17.697 1.00 62.72 208 ASP A O 1
ATOM 1643 N N . PHE A 1 209 ? -5.564 10.579 18.666 1.00 79.50 209 PHE A N 1
ATOM 1644 C CA . PHE A 1 209 ? -6.592 9.554 18.573 1.00 79.50 209 PHE A CA 1
ATOM 1645 C C . PHE A 1 209 ? -7.147 9.280 19.973 1.00 79.50 209 PHE A C 1
ATOM 1647 O O . PHE A 1 209 ? -6.837 8.236 20.567 1.00 79.50 209 PHE A O 1
ATOM 1654 N N . PRO A 1 210 ? -7.930 10.218 20.542 1.00 85.38 210 PRO A N 1
ATOM 1655 C CA . PRO A 1 210 ? -8.382 10.110 21.912 1.00 85.38 210 PRO A CA 1
ATOM 1656 C C . PRO A 1 210 ? -9.250 8.867 22.067 1.00 85.38 210 PRO A C 1
ATOM 1658 O O . PRO A 1 210 ? -10.079 8.536 21.210 1.00 85.38 210 PRO A O 1
ATOM 1661 N N . ARG A 1 211 ? -9.043 8.187 23.194 1.00 90.69 211 ARG A N 1
ATOM 1662 C CA . ARG A 1 211 ? -9.859 7.054 23.612 1.00 90.69 211 ARG A CA 1
ATOM 1663 C C . ARG A 1 211 ? -10.965 7.570 24.519 1.00 90.69 211 ARG A C 1
ATOM 1665 O O . ARG A 1 211 ? -10.674 8.209 25.526 1.00 90.69 211 ARG A O 1
ATOM 1672 N N . ILE A 1 212 ? -12.209 7.308 24.149 1.00 93.56 212 ILE A N 1
ATOM 1673 C CA . ILE A 1 212 ? -13.398 7.902 24.765 1.00 93.56 212 ILE A CA 1
ATOM 1674 C C . ILE A 1 212 ? -14.456 6.832 25.024 1.00 93.56 212 ILE A C 1
ATOM 1676 O O . ILE A 1 212 ? -14.496 5.824 24.324 1.00 93.56 212 ILE A O 1
ATOM 1680 N N . ARG A 1 213 ? -15.316 7.033 26.022 1.00 94.69 213 ARG A N 1
ATOM 1681 C CA . ARG A 1 213 ? -16.455 6.143 26.312 1.00 94.69 213 ARG A CA 1
ATOM 1682 C C . ARG A 1 213 ? -17.789 6.869 26.269 1.00 94.69 213 ARG A C 1
ATOM 1684 O O . ARG A 1 213 ? -18.818 6.227 26.102 1.00 94.69 213 ARG A O 1
ATOM 1691 N N . THR A 1 214 ? -17.778 8.186 26.437 1.00 95.19 214 THR A N 1
ATOM 1692 C CA . THR A 1 214 ? -18.976 9.018 26.549 1.00 95.19 214 THR A CA 1
ATOM 1693 C C . THR A 1 214 ? -18.877 10.270 25.681 1.00 95.19 214 THR A C 1
ATOM 1695 O O . THR A 1 214 ? -17.789 10.699 25.287 1.00 95.19 214 THR A O 1
ATOM 1698 N N . LYS A 1 215 ? -20.023 10.917 25.442 1.00 95.12 215 LYS A N 1
ATOM 1699 C CA . LYS A 1 215 ? -20.076 12.253 24.835 1.00 95.12 215 LYS A CA 1
ATOM 1700 C C . LYS A 1 215 ? -19.258 13.288 25.620 1.00 95.12 215 LYS A C 1
ATOM 1702 O O . LYS A 1 215 ? -18.651 14.166 25.014 1.00 95.12 215 LYS A O 1
ATOM 1707 N N . THR A 1 216 ? -19.220 13.184 26.948 1.00 95.62 216 THR A N 1
ATOM 1708 C CA . THR A 1 216 ? -18.417 14.079 27.793 1.00 95.62 216 THR A CA 1
ATOM 1709 C C . THR A 1 216 ? -16.928 13.918 27.498 1.00 95.62 216 THR A C 1
ATOM 1711 O O . THR A 1 216 ? -16.261 14.914 27.239 1.00 95.62 216 THR A O 1
ATOM 1714 N N . ASP A 1 217 ? -16.429 12.681 27.403 1.00 94.00 217 ASP A N 1
ATOM 1715 C CA . ASP A 1 217 ? -15.025 12.420 27.054 1.00 94.00 217 ASP A CA 1
ATOM 1716 C C . ASP A 1 217 ? -14.662 12.991 25.675 1.00 94.00 217 ASP A C 1
ATOM 1718 O O . ASP A 1 217 ? -13.567 13.523 25.484 1.00 94.00 217 ASP A O 1
ATOM 1722 N N . TYR A 1 218 ? -15.585 12.897 24.708 1.00 93.56 218 TYR A N 1
ATOM 1723 C CA . TYR A 1 218 ? -15.415 13.489 23.379 1.00 93.56 218 TYR A CA 1
ATOM 1724 C C . TYR A 1 218 ? -15.266 15.015 23.453 1.00 93.56 218 TYR A C 1
ATOM 1726 O O . TYR A 1 218 ? -14.347 15.577 22.855 1.00 93.56 218 TYR A O 1
ATOM 1734 N N . ILE A 1 219 ? -16.151 15.687 24.199 1.00 93.75 219 ILE A N 1
ATOM 1735 C CA . ILE A 1 219 ? -16.110 17.144 24.393 1.00 93.75 219 ILE A CA 1
ATOM 1736 C C . ILE A 1 219 ? -14.815 17.551 25.105 1.00 93.75 219 ILE A C 1
ATOM 1738 O O . ILE A 1 219 ? -14.167 18.516 24.700 1.00 93.75 219 ILE A O 1
ATOM 1742 N N . ASP A 1 220 ? -14.395 16.797 26.118 1.00 93.31 220 ASP A N 1
ATOM 1743 C CA . ASP A 1 220 ? -13.157 17.055 26.849 1.00 93.31 220 ASP A CA 1
ATOM 1744 C C . ASP A 1 220 ? -11.921 16.890 25.961 1.00 93.31 220 ASP A C 1
ATOM 1746 O O . ASP A 1 220 ? -10.998 17.707 26.029 1.00 93.31 220 ASP A O 1
ATOM 1750 N N . ALA A 1 221 ? -11.896 15.865 25.106 1.00 90.00 221 ALA A N 1
ATOM 1751 C CA . ALA A 1 221 ? -10.832 15.670 24.127 1.00 90.00 221 ALA A CA 1
ATOM 1752 C C . ALA A 1 221 ? -10.768 16.836 23.128 1.00 90.00 221 ALA A C 1
ATOM 1754 O O . ALA A 1 221 ? -9.697 17.413 22.937 1.00 90.00 221 ALA A O 1
ATOM 1755 N N . LEU A 1 222 ? -11.913 17.246 22.569 1.00 90.00 222 LEU A N 1
ATOM 1756 C CA . LEU A 1 222 ? -11.999 18.399 21.670 1.00 90.00 222 LEU A CA 1
ATOM 1757 C C . LEU A 1 222 ? -11.501 19.683 22.354 1.00 90.00 222 LEU A C 1
ATOM 1759 O O . LEU A 1 222 ? -10.661 20.394 21.803 1.00 90.00 222 LEU A O 1
ATOM 1763 N N . ASN A 1 223 ? -11.956 19.960 23.578 1.00 90.94 223 ASN A N 1
ATOM 1764 C CA . ASN A 1 223 ? -11.543 21.138 24.341 1.00 90.94 223 ASN A CA 1
ATOM 1765 C C . ASN A 1 223 ? -10.033 21.149 24.616 1.00 90.94 223 ASN A C 1
ATOM 1767 O O . ASN A 1 223 ? -9.392 22.193 24.475 1.00 90.94 223 ASN A O 1
ATOM 1771 N N . LYS A 1 224 ? -9.441 19.996 24.954 1.00 87.38 224 LYS A N 1
ATOM 1772 C CA . LYS A 1 224 ? -7.985 19.858 25.125 1.00 87.38 224 LYS A CA 1
ATOM 1773 C C . LYS A 1 224 ? -7.232 20.165 23.832 1.00 87.38 224 LYS A C 1
ATOM 1775 O O . LYS A 1 224 ? -6.224 20.868 23.885 1.00 87.38 224 LYS A O 1
ATOM 1780 N N . SER A 1 225 ? -7.708 19.687 22.681 1.00 84.06 225 SER A N 1
ATOM 1781 C CA . SER A 1 225 ? -7.102 20.014 21.384 1.00 84.06 225 SER A CA 1
ATOM 1782 C C . SER A 1 225 ? -7.238 21.508 21.059 1.00 84.06 225 SER A C 1
ATOM 1784 O O . SER A 1 225 ? -6.260 22.139 20.659 1.00 84.06 225 SER A O 1
ATOM 1786 N N . LEU A 1 226 ? -8.404 22.113 21.313 1.00 86.75 226 LEU A N 1
ATOM 1787 C CA . LEU A 1 226 ? -8.657 23.543 21.080 1.00 86.75 226 LEU A CA 1
ATOM 1788 C C . LEU A 1 226 ? -7.795 24.469 21.948 1.00 86.75 226 LEU A C 1
ATOM 1790 O O . LEU A 1 226 ? -7.423 25.554 21.498 1.00 86.75 226 LEU A O 1
ATOM 1794 N N . GLN A 1 227 ? -7.443 24.056 23.168 1.00 85.94 227 GLN A N 1
ATOM 1795 C CA . GLN A 1 227 ? -6.528 24.805 24.041 1.00 85.94 227 GLN A CA 1
ATOM 1796 C C . GLN A 1 227 ? -5.100 24.888 23.482 1.00 85.94 227 GLN A C 1
ATOM 1798 O O . GLN A 1 227 ? -4.387 25.840 23.789 1.00 85.94 227 GLN A O 1
ATOM 1803 N N . ARG A 1 228 ? -4.682 23.924 22.649 1.00 80.44 228 ARG A N 1
ATOM 1804 C CA . ARG A 1 228 ? -3.357 23.920 22.002 1.00 80.44 228 ARG A CA 1
ATOM 1805 C C . ARG A 1 228 ? -3.315 24.765 20.724 1.00 80.44 228 ARG A C 1
ATOM 1807 O O . ARG A 1 228 ? -2.230 25.072 20.231 1.00 80.44 228 ARG A O 1
ATOM 1814 N N . ALA A 1 229 ? -4.472 25.148 20.182 1.00 81.25 229 ALA A N 1
ATOM 1815 C CA . ALA A 1 229 ? -4.549 25.967 18.980 1.00 81.25 229 ALA A CA 1
ATOM 1816 C C . ALA A 1 229 ? -3.960 27.364 19.231 1.00 81.25 229 ALA A C 1
ATOM 1818 O O . ALA A 1 229 ? -4.337 28.057 20.174 1.00 81.25 229 ALA A O 1
ATOM 1819 N N . SER A 1 230 ? -3.051 27.796 18.363 1.00 83.38 230 SER A N 1
ATOM 1820 C CA . SER A 1 230 ? -2.367 29.092 18.431 1.00 83.38 230 SER A CA 1
ATOM 1821 C C . SER A 1 230 ? -2.934 30.134 17.462 1.00 83.38 230 SER A C 1
ATOM 1823 O O . SER A 1 230 ? -2.437 31.256 17.426 1.00 83.38 230 SER A O 1
ATOM 1825 N N . SER A 1 231 ? -3.953 29.793 16.668 1.00 84.31 231 SER A N 1
ATOM 1826 C CA . SER A 1 231 ? -4.640 30.734 15.774 1.00 84.31 231 SER A CA 1
ATOM 1827 C C . SER A 1 231 ? -6.132 30.401 15.608 1.00 84.31 231 SER A C 1
ATOM 1829 O O . SER A 1 231 ? -6.533 29.258 15.849 1.00 84.31 231 SER A O 1
ATOM 1831 N N . PRO A 1 232 ? -6.971 31.368 15.184 1.00 85.94 232 PRO A N 1
ATOM 1832 C CA . PRO A 1 232 ? -8.375 31.113 14.853 1.00 85.94 232 PRO A CA 1
ATOM 1833 C C . PRO A 1 232 ? -8.565 30.061 13.750 1.00 85.94 232 PRO A C 1
ATOM 1835 O O . PRO A 1 232 ? -9.405 29.175 13.896 1.00 85.94 232 PRO A O 1
ATOM 1838 N N . ASP A 1 233 ? -7.749 30.102 12.694 1.00 84.12 233 ASP A N 1
ATOM 1839 C CA . ASP A 1 233 ? -7.823 29.139 11.584 1.00 84.12 233 ASP A CA 1
ATOM 1840 C C . ASP A 1 233 ? -7.548 27.704 12.056 1.00 84.12 233 ASP A C 1
ATOM 1842 O O . ASP A 1 233 ? -8.189 26.747 11.619 1.00 84.12 233 ASP A O 1
ATOM 1846 N N . GLU A 1 234 ? -6.619 27.554 13.001 1.00 79.25 234 GLU A N 1
ATOM 1847 C CA . GLU A 1 234 ? -6.273 26.266 13.596 1.00 79.25 234 GLU A CA 1
ATOM 1848 C C . GLU A 1 234 ? -7.419 25.703 14.442 1.00 79.25 234 GLU A C 1
ATOM 1850 O O . GLU A 1 234 ? -7.711 24.512 14.355 1.00 79.25 234 GLU A O 1
ATOM 1855 N N . ARG A 1 235 ? -8.148 26.555 15.176 1.00 85.38 235 ARG A N 1
ATOM 1856 C CA . ARG A 1 235 ? -9.360 26.144 15.904 1.00 85.38 235 ARG A CA 1
ATOM 1857 C C . ARG A 1 235 ? -10.445 25.623 14.966 1.00 85.38 235 ARG A C 1
ATOM 1859 O O . ARG A 1 235 ? -10.947 24.525 15.185 1.00 85.38 235 ARG A O 1
ATOM 1866 N N . ILE A 1 236 ? -10.752 26.369 13.902 1.00 87.00 236 ILE A N 1
ATOM 1867 C CA . ILE A 1 236 ? -11.761 25.979 12.899 1.00 87.00 236 ILE A CA 1
ATOM 1868 C C . ILE A 1 236 ? -11.415 24.614 12.300 1.00 87.00 236 ILE A C 1
ATOM 1870 O O . ILE A 1 236 ? -12.276 23.750 12.119 1.00 87.00 236 ILE A O 1
ATOM 1874 N N . ALA A 1 237 ? -10.139 24.398 11.996 1.00 81.44 237 ALA A N 1
ATOM 1875 C CA . ALA A 1 237 ? -9.693 23.143 11.428 1.00 81.44 237 ALA A CA 1
ATOM 1876 C C . ALA A 1 237 ? -9.754 21.976 12.437 1.00 81.44 237 ALA A C 1
ATOM 1878 O O .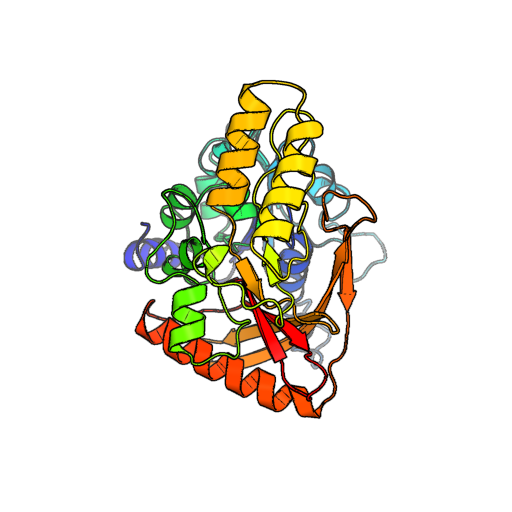 ALA A 1 237 ? -10.096 20.867 12.026 1.00 81.44 237 ALA A O 1
ATOM 1879 N N . ILE A 1 238 ? -9.487 22.201 13.732 1.00 83.12 238 ILE A N 1
ATOM 1880 C CA . ILE A 1 238 ? -9.630 21.176 14.786 1.00 83.12 238 ILE A CA 1
ATOM 1881 C C . ILE A 1 238 ? -11.093 20.760 14.928 1.00 83.12 238 ILE A C 1
ATOM 1883 O O . ILE A 1 238 ? -11.391 19.567 14.904 1.00 83.12 238 ILE A O 1
ATOM 1887 N N . GLU A 1 239 ? -12.011 21.724 15.020 1.00 87.94 239 GLU A N 1
ATOM 1888 C CA . GLU A 1 239 ? -13.451 21.449 15.114 1.00 87.94 239 GLU A CA 1
ATOM 1889 C C . GLU A 1 239 ? -13.937 20.644 13.908 1.00 87.94 239 GLU A C 1
ATOM 1891 O O . GLU A 1 239 ? -14.641 19.643 14.058 1.00 87.94 239 GLU A O 1
ATOM 1896 N N . LYS A 1 240 ? -13.507 21.043 12.704 1.00 85.56 240 LYS A N 1
ATOM 1897 C CA . LYS A 1 240 ? -13.806 20.315 11.471 1.00 85.56 240 LYS A CA 1
ATOM 1898 C C . LYS A 1 240 ? -13.237 18.894 11.497 1.00 85.56 240 LYS A C 1
ATOM 1900 O O . LYS A 1 240 ? -13.952 17.960 11.147 1.00 85.56 240 LYS A O 1
ATOM 1905 N N . SER A 1 241 ? -11.988 18.726 11.935 1.00 83.19 241 SER A N 1
ATOM 1906 C CA . SER A 1 241 ? -11.319 17.423 12.035 1.00 83.19 241 SER A CA 1
ATOM 1907 C C . SER A 1 241 ? -12.068 16.473 12.965 1.00 83.19 241 SER A C 1
ATOM 1909 O O . SER A 1 241 ? -12.369 15.354 12.562 1.00 83.19 241 SER A O 1
ATOM 1911 N N . PHE A 1 242 ? -12.433 16.923 14.170 1.00 86.88 242 PHE A N 1
ATOM 1912 C CA . PHE A 1 242 ? -13.217 16.133 15.123 1.00 86.88 242 PHE A CA 1
ATOM 1913 C C . PHE A 1 242 ? -14.596 15.773 14.563 1.00 86.88 242 PHE A C 1
ATOM 1915 O O . PHE A 1 242 ? -14.997 14.616 14.619 1.00 86.88 242 PHE A O 1
ATOM 1922 N N . LYS A 1 243 ? -15.294 16.737 13.952 1.00 87.00 243 LYS A N 1
ATOM 1923 C CA . LYS A 1 243 ? -16.621 16.518 13.360 1.00 87.00 243 LYS A CA 1
ATOM 1924 C C . LYS A 1 243 ? -16.611 15.510 12.204 1.00 87.00 243 LYS A C 1
ATOM 1926 O O . LYS A 1 243 ? -17.582 14.784 12.021 1.00 87.00 243 LYS A O 1
ATOM 1931 N N . GLU A 1 244 ? -15.549 15.488 11.403 1.00 83.50 244 GLU A N 1
ATOM 1932 C CA . GLU A 1 244 ? -15.394 14.567 10.268 1.00 83.50 244 GLU A CA 1
ATOM 1933 C C . GLU A 1 244 ? -14.737 13.229 10.664 1.00 83.50 244 GLU A C 1
ATOM 1935 O O . GLU A 1 244 ? -14.697 12.298 9.853 1.00 83.50 244 GLU A O 1
ATOM 1940 N N . ALA A 1 245 ? -14.210 13.125 11.888 1.00 84.00 245 ALA A N 1
ATOM 1941 C CA . ALA A 1 245 ? -13.472 11.967 12.367 1.00 84.00 245 ALA A CA 1
ATOM 1942 C C . ALA A 1 245 ? -14.376 10.735 12.510 1.00 84.00 245 ALA A C 1
ATOM 1944 O O . ALA A 1 245 ? -15.398 10.790 13.196 1.00 84.00 245 ALA A O 1
ATOM 1945 N N . PRO A 1 246 ? -13.985 9.575 11.959 1.00 86.06 246 PRO A N 1
ATOM 1946 C CA . PRO A 1 246 ? -14.634 8.319 12.300 1.00 86.06 246 PRO A CA 1
ATOM 1947 C C . PRO A 1 246 ? -14.479 8.011 13.796 1.00 86.06 246 PRO A C 1
ATOM 1949 O O . PRO A 1 246 ? -13.358 7.992 14.314 1.00 86.06 246 PRO A O 1
ATOM 1952 N N . ILE A 1 247 ? -15.594 7.713 14.463 1.00 91.00 247 ILE A N 1
ATOM 1953 C CA . ILE A 1 247 ? -15.623 7.185 15.829 1.00 91.00 247 ILE A CA 1
ATOM 1954 C C . ILE A 1 247 ? -15.881 5.683 15.733 1.00 91.00 247 ILE A C 1
ATOM 1956 O O . ILE A 1 247 ? -16.866 5.240 15.137 1.00 91.00 247 ILE A O 1
ATOM 1960 N N . GLN A 1 248 ? -14.976 4.883 16.286 1.00 92.06 248 GLN A N 1
ATOM 1961 C CA . GLN A 1 248 ? -15.067 3.426 16.216 1.00 92.06 248 GLN A CA 1
ATOM 1962 C C . GLN A 1 248 ? -14.636 2.781 17.527 1.00 92.06 248 GLN A C 1
ATOM 1964 O O . GLN A 1 248 ? -13.846 3.351 18.267 1.00 92.06 248 GLN A O 1
ATOM 1969 N N . GLU A 1 249 ? -15.119 1.575 17.791 1.00 93.19 249 GLU A N 1
ATOM 1970 C CA . GLU A 1 249 ? -14.655 0.713 18.873 1.00 93.19 249 GLU A CA 1
ATOM 1971 C C . GLU A 1 249 ? -13.121 0.606 18.852 1.00 93.19 249 GLU A C 1
ATOM 1973 O O . GLU A 1 249 ? -12.486 0.386 17.813 1.00 93.19 249 GLU A O 1
ATOM 1978 N N . PHE A 1 250 ? -12.522 0.808 20.020 1.00 92.12 250 PHE A N 1
ATOM 1979 C CA . PHE A 1 250 ? -11.108 0.598 20.253 1.00 92.12 250 PHE A CA 1
ATOM 1980 C C . PHE A 1 250 ? -10.887 -0.881 20.560 1.00 92.12 250 PHE A C 1
ATOM 1982 O O . PHE A 1 250 ? -11.329 -1.381 21.593 1.00 92.12 250 PHE A O 1
ATOM 1989 N N . ILE A 1 251 ? -10.186 -1.569 19.662 1.00 91.00 251 ILE A N 1
ATOM 1990 C CA . ILE A 1 251 ? -9.798 -2.965 19.855 1.00 91.00 251 ILE A CA 1
ATOM 1991 C C . ILE A 1 251 ? -8.413 -2.989 20.489 1.00 91.00 251 ILE A C 1
ATOM 1993 O O . ILE A 1 251 ? -7.457 -2.445 19.934 1.00 91.00 251 ILE A O 1
ATOM 1997 N N . GLU A 1 252 ? -8.306 -3.629 21.646 1.00 88.88 252 GLU A N 1
ATOM 1998 C CA . GLU A 1 252 ? -7.027 -3.885 22.294 1.00 88.88 252 GLU A CA 1
ATOM 1999 C C . GLU A 1 252 ? -6.449 -5.209 21.787 1.00 88.88 252 GLU A C 1
ATOM 2001 O O . GLU A 1 252 ? -7.124 -6.236 21.802 1.00 88.88 252 GLU A O 1
ATOM 2006 N N . GLY A 1 253 ? -5.204 -5.182 21.311 1.00 90.62 253 GLY A N 1
ATOM 2007 C CA . GLY A 1 253 ? -4.548 -6.377 20.798 1.00 90.62 253 GLY A CA 1
ATOM 2008 C C . GLY A 1 253 ? -3.361 -6.097 19.881 1.00 90.62 253 GLY A C 1
ATOM 2009 O O . GLY A 1 253 ? -3.084 -4.940 19.546 1.00 90.62 253 GLY A O 1
ATOM 2010 N N . PRO A 1 254 ? -2.635 -7.148 19.460 1.00 91.00 254 PRO A N 1
ATOM 2011 C CA . PRO A 1 254 ? -1.555 -7.007 18.498 1.00 91.00 254 PRO A CA 1
ATOM 2012 C C . PRO A 1 254 ? -2.105 -6.604 17.128 1.00 91.00 254 PRO A C 1
ATOM 2014 O O . PRO A 1 254 ? -3.095 -7.163 16.652 1.00 91.00 254 PRO A O 1
ATOM 2017 N N . GLN A 1 255 ? -1.424 -5.662 16.479 1.00 93.38 255 GLN A N 1
ATOM 2018 C CA . GLN A 1 255 ? -1.648 -5.365 15.067 1.00 93.38 255 GLN A CA 1
ATOM 2019 C C . GLN A 1 255 ? -1.052 -6.478 14.205 1.00 93.38 255 GLN A C 1
ATOM 2021 O O . GLN A 1 255 ? 0.072 -6.920 14.456 1.00 93.38 255 GLN A O 1
ATOM 2026 N N . ILE A 1 256 ? -1.812 -6.917 13.208 1.00 95.19 256 ILE A N 1
ATOM 2027 C CA . ILE A 1 256 ? -1.434 -7.945 12.240 1.00 95.19 256 ILE A CA 1
ATOM 2028 C C . ILE A 1 256 ? -1.921 -7.464 10.873 1.00 95.19 256 ILE A C 1
ATOM 2030 O O . ILE A 1 256 ? -3.107 -7.553 10.557 1.00 95.19 256 ILE A O 1
ATOM 2034 N N . ASN A 1 257 ? -1.013 -6.921 10.072 1.00 96.44 257 ASN A N 1
ATOM 2035 C CA . ASN A 1 257 ? -1.277 -6.574 8.683 1.00 96.44 257 ASN A CA 1
ATOM 2036 C C . ASN A 1 257 ? -1.164 -7.843 7.846 1.00 96.44 257 ASN A C 1
ATOM 2038 O O . ASN A 1 257 ? -0.098 -8.448 7.800 1.00 96.44 257 ASN A O 1
ATOM 2042 N N . LEU A 1 258 ? -2.262 -8.268 7.226 1.00 97.62 258 LEU A N 1
ATOM 2043 C CA . LEU A 1 258 ? -2.291 -9.429 6.343 1.00 97.62 258 LEU A CA 1
ATOM 2044 C C . LEU A 1 258 ? -2.006 -8.978 4.913 1.00 97.62 258 LEU A C 1
ATOM 2046 O O . LEU A 1 258 ? -2.879 -8.372 4.296 1.00 97.62 258 LEU A O 1
ATOM 2050 N N . ASN A 1 259 ? -0.811 -9.258 4.393 1.00 97.81 259 ASN A N 1
ATOM 2051 C CA . ASN A 1 259 ? -0.413 -8.832 3.053 1.00 97.81 259 ASN A CA 1
ATOM 2052 C C . ASN A 1 259 ? -0.657 -9.959 2.053 1.00 97.81 259 ASN A C 1
ATOM 2054 O O . ASN A 1 259 ? 0.084 -10.941 2.002 1.00 97.81 259 ASN A O 1
ATOM 2058 N N . PHE A 1 260 ? -1.716 -9.807 1.272 1.00 98.50 260 PHE A N 1
ATOM 2059 C CA . PHE A 1 260 ? -2.144 -10.773 0.279 1.00 98.50 260 PHE A CA 1
ATOM 2060 C C . PHE A 1 260 ? -1.673 -10.397 -1.121 1.00 98.50 260 PHE A C 1
ATOM 2062 O O . PHE A 1 260 ? -1.427 -9.229 -1.425 1.00 98.50 260 PHE A O 1
ATOM 2069 N N . PHE A 1 261 ? -1.638 -11.389 -2.000 1.00 98.38 261 PHE A N 1
ATOM 2070 C CA . PHE A 1 261 ? -1.545 -11.216 -3.438 1.00 98.38 261 PHE A CA 1
ATOM 2071 C C . PHE A 1 261 ? -2.597 -12.088 -4.112 1.00 98.38 261 PHE A C 1
ATOM 2073 O O . PHE A 1 261 ? -2.669 -13.286 -3.860 1.00 98.38 261 PHE A O 1
ATOM 2080 N N . TYR A 1 262 ? -3.419 -11.490 -4.970 1.00 98.44 262 TYR A N 1
ATOM 2081 C CA . TYR A 1 262 ? -4.349 -12.239 -5.805 1.00 98.44 262 TYR A CA 1
ATOM 2082 C C . TYR A 1 262 ? -3.831 -12.328 -7.238 1.00 98.44 262 TYR A C 1
ATOM 2084 O O . TYR A 1 262 ? -3.753 -11.329 -7.969 1.00 98.44 262 TYR A O 1
ATOM 2092 N N . SER A 1 263 ? -3.501 -13.547 -7.651 1.00 97.50 263 SER A N 1
ATOM 2093 C CA . SER A 1 263 ? -3.098 -13.858 -9.011 1.00 97.50 263 SER A CA 1
ATOM 2094 C C . SER A 1 263 ? -4.327 -14.054 -9.890 1.00 97.50 263 SER A C 1
ATOM 2096 O O . SER A 1 263 ? -4.941 -15.115 -9.910 1.00 97.50 263 SER A O 1
ATOM 2098 N N . LYS A 1 264 ? -4.646 -13.055 -10.719 1.00 94.69 264 LYS A N 1
ATOM 2099 C CA . LYS A 1 264 ? -5.709 -13.187 -11.731 1.00 94.69 264 LYS A CA 1
ATOM 2100 C C . LYS A 1 264 ? -5.400 -14.255 -12.797 1.00 94.69 264 LYS A C 1
ATOM 2102 O O . LYS A 1 264 ? -6.315 -14.728 -13.461 1.00 94.69 264 LYS A O 1
ATOM 2107 N N . ILE A 1 265 ? -4.124 -14.597 -13.000 1.00 95.62 265 ILE A N 1
ATOM 2108 C CA . ILE A 1 265 ? -3.701 -15.602 -13.990 1.00 95.62 265 ILE A CA 1
ATOM 2109 C C . ILE A 1 265 ? -4.080 -17.007 -13.517 1.00 95.62 265 ILE A C 1
ATOM 2111 O O . ILE A 1 265 ? -4.565 -17.804 -14.316 1.00 95.62 265 ILE A O 1
ATOM 2115 N N . TRP A 1 266 ? -3.868 -17.279 -12.230 1.00 96.88 266 TRP A N 1
ATOM 2116 C CA . TRP A 1 266 ? -4.102 -18.590 -11.620 1.00 96.88 266 TRP A CA 1
ATOM 2117 C C . TRP A 1 266 ? -5.427 -18.678 -10.857 1.00 96.88 266 TRP A C 1
ATOM 2119 O O . TRP A 1 266 ? -5.816 -19.765 -10.455 1.00 96.88 266 TRP A O 1
ATOM 2129 N N . ASP A 1 267 ? -6.130 -17.550 -10.708 1.00 96.00 267 ASP A N 1
ATOM 2130 C CA . ASP A 1 267 ? -7.317 -17.402 -9.857 1.00 96.00 267 ASP A CA 1
ATOM 2131 C C . ASP A 1 267 ? -7.042 -17.847 -8.410 1.00 96.00 267 ASP A C 1
ATOM 2133 O O . ASP A 1 267 ? -7.846 -18.531 -7.784 1.00 96.00 267 ASP A O 1
ATOM 2137 N N . GLU A 1 268 ? -5.874 -17.456 -7.889 1.00 97.81 268 GLU A N 1
ATOM 2138 C CA . GLU A 1 268 ? -5.342 -17.908 -6.600 1.00 97.81 268 GLU A CA 1
ATOM 2139 C C . GLU A 1 268 ? -5.058 -16.722 -5.672 1.00 97.81 268 GLU A C 1
ATOM 2141 O O . GLU A 1 268 ? -4.566 -15.672 -6.102 1.00 97.81 268 GLU A O 1
ATOM 2146 N N . LEU A 1 269 ? -5.389 -16.896 -4.392 1.00 98.44 269 LEU A N 1
ATOM 2147 C CA . LEU A 1 269 ? -5.065 -15.970 -3.315 1.00 98.44 269 LEU A CA 1
ATOM 2148 C C . LEU A 1 269 ? -3.885 -16.520 -2.516 1.00 98.44 269 LEU A C 1
ATOM 2150 O O . LEU A 1 269 ? -3.936 -17.641 -2.025 1.00 98.44 269 LEU A O 1
ATOM 2154 N N . GLU A 1 270 ? -2.871 -15.689 -2.312 1.00 98.31 270 GLU A N 1
ATOM 2155 C CA . GLU A 1 270 ? -1.674 -16.021 -1.546 1.00 98.31 270 GLU A CA 1
ATOM 2156 C C . GLU A 1 270 ? -1.504 -15.036 -0.384 1.00 98.31 270 GLU A C 1
ATOM 2158 O O . GLU A 1 270 ? -1.596 -13.822 -0.575 1.00 98.31 270 GLU A O 1
ATOM 2163 N N . LEU A 1 271 ? -1.221 -15.531 0.824 1.00 97.75 271 LEU A N 1
ATOM 2164 C CA . LEU A 1 271 ? -0.749 -14.700 1.936 1.00 97.75 271 LEU A CA 1
ATOM 2165 C C . LEU A 1 271 ? 0.781 -14.604 1.875 1.00 97.75 271 LEU A C 1
ATOM 2167 O O . LEU A 1 271 ? 1.480 -15.541 2.255 1.00 97.75 271 LEU A O 1
ATOM 2171 N N . LEU A 1 272 ? 1.307 -13.463 1.422 1.00 96.12 272 LEU A N 1
ATOM 2172 C CA . LEU A 1 272 ? 2.750 -13.259 1.239 1.00 96.12 272 LEU A CA 1
ATOM 2173 C C . LEU A 1 272 ? 3.499 -13.069 2.560 1.00 96.12 272 LEU A C 1
ATOM 2175 O O . LEU A 1 272 ? 4.693 -13.348 2.655 1.00 96.12 272 LEU A O 1
ATOM 2179 N N . GLY A 1 273 ? 2.813 -12.563 3.581 1.00 95.94 273 GLY A N 1
ATOM 2180 C CA . GLY A 1 273 ? 3.391 -12.367 4.899 1.00 95.94 273 GLY A CA 1
ATOM 2181 C C . GLY A 1 273 ? 2.612 -11.370 5.737 1.00 95.94 273 GLY A C 1
ATOM 2182 O O . GLY A 1 273 ? 1.596 -10.813 5.314 1.00 95.94 273 GLY A O 1
ATOM 2183 N N . THR A 1 274 ? 3.116 -11.144 6.943 1.00 97.12 274 THR A N 1
ATOM 2184 C CA . THR A 1 274 ? 2.468 -10.286 7.928 1.00 97.12 274 THR A CA 1
ATOM 2185 C C . THR A 1 274 ? 3.458 -9.385 8.644 1.00 97.12 274 THR A C 1
ATOM 2187 O O . THR A 1 274 ? 4.617 -9.742 8.878 1.00 97.12 274 THR A O 1
ATOM 2190 N N . ASP A 1 275 ? 2.993 -8.196 8.998 1.00 96.00 275 ASP A N 1
ATOM 2191 C CA . ASP A 1 275 ? 3.775 -7.209 9.731 1.00 96.00 275 ASP A CA 1
ATOM 2192 C C . ASP A 1 275 ? 2.905 -6.417 10.713 1.00 96.00 275 ASP A C 1
ATOM 2194 O O . ASP A 1 275 ? 1.681 -6.553 10.775 1.00 96.00 275 ASP A O 1
ATOM 2198 N N . LYS A 1 276 ? 3.554 -5.586 11.521 1.00 93.62 276 LYS A N 1
ATOM 2199 C CA . LYS A 1 276 ? 2.918 -4.502 12.264 1.00 93.62 276 LYS A CA 1
ATOM 2200 C C . LYS A 1 276 ? 3.663 -3.204 12.009 1.00 93.62 276 LYS A C 1
ATOM 2202 O O . LYS A 1 276 ? 4.884 -3.199 11.845 1.00 93.62 276 LYS A O 1
ATOM 2207 N N . ARG A 1 277 ? 2.927 -2.099 12.086 1.00 88.81 277 ARG A N 1
ATOM 2208 C CA . ARG A 1 277 ? 3.498 -0.756 12.038 1.00 88.81 277 ARG A CA 1
ATOM 2209 C C . ARG A 1 277 ? 4.098 -0.400 13.388 1.00 88.81 277 ARG A C 1
ATOM 2211 O O . ARG A 1 277 ? 3.455 -0.554 14.426 1.00 88.81 277 ARG A O 1
ATOM 2218 N N . GLU A 1 278 ? 5.317 0.110 13.365 1.00 87.06 278 GLU A N 1
ATOM 2219 C CA . GLU A 1 278 ? 5.935 0.778 14.498 1.00 87.06 278 GLU A CA 1
ATOM 2220 C C . GLU A 1 278 ? 5.961 2.275 14.211 1.00 87.06 278 GLU A C 1
ATOM 2222 O O . GLU A 1 278 ? 6.425 2.723 13.162 1.00 87.06 278 GLU A O 1
ATOM 2227 N N . GLN A 1 279 ? 5.404 3.050 15.133 1.00 82.88 279 GLN A N 1
ATOM 2228 C CA . GLN A 1 279 ? 5.315 4.499 15.023 1.00 82.88 279 GLN A CA 1
ATOM 2229 C C . GLN A 1 279 ? 6.420 5.141 15.849 1.00 82.88 279 GLN A C 1
ATOM 2231 O O . GLN A 1 279 ? 6.848 4.593 16.868 1.00 82.88 279 GLN A O 1
ATOM 2236 N N . PHE A 1 280 ? 6.859 6.327 15.434 1.00 75.25 280 PHE A N 1
ATOM 2237 C CA . PHE A 1 280 ? 7.698 7.145 16.293 1.00 75.25 280 PHE A CA 1
ATOM 2238 C C . PHE A 1 280 ? 6.969 7.398 17.620 1.00 75.25 280 PHE A C 1
ATOM 2240 O O . PHE A 1 280 ? 5.742 7.537 17.624 1.00 75.25 280 PHE A O 1
ATOM 2247 N N . PRO A 1 281 ? 7.695 7.531 18.745 1.00 77.56 281 PRO A N 1
ATOM 2248 C CA . PRO A 1 281 ? 7.122 7.944 20.026 1.00 77.56 281 PRO A CA 1
ATOM 2249 C C . PRO A 1 281 ? 6.802 9.451 20.011 1.00 77.56 281 PRO A C 1
ATOM 2251 O O . PRO A 1 281 ? 7.174 10.200 20.911 1.00 77.56 281 PRO A O 1
ATOM 2254 N N . LEU A 1 282 ? 6.163 9.904 18.935 1.00 69.12 282 LEU A N 1
ATOM 2255 C CA . LEU A 1 282 ? 5.717 11.259 18.699 1.00 69.12 282 LEU A CA 1
ATOM 2256 C C . LEU A 1 282 ? 4.191 11.267 18.755 1.00 69.12 282 LEU A C 1
ATOM 2258 O O . LEU A 1 282 ? 3.553 10.345 18.240 1.00 69.12 282 LEU A O 1
ATOM 2262 N N . PRO A 1 283 ? 3.582 12.325 19.300 1.00 56.19 283 PRO A N 1
ATOM 2263 C CA . PRO A 1 283 ? 2.128 12.457 19.306 1.00 56.19 283 PRO A CA 1
ATOM 2264 C C . PRO A 1 283 ? 1.485 12.461 17.908 1.00 56.19 283 PRO A C 1
ATOM 2266 O O . PRO A 1 283 ? 0.295 12.201 17.774 1.00 56.19 283 PRO A O 1
ATOM 2269 N N . SER A 1 284 ? 2.255 12.735 16.848 1.00 56.72 284 SER A N 1
ATOM 2270 C CA . SER A 1 284 ? 1.787 12.620 15.464 1.00 56.72 284 SER A CA 1
ATOM 2271 C C . SER A 1 284 ? 1.437 11.186 15.053 1.00 56.72 284 SER A C 1
ATOM 2273 O O . SER A 1 284 ? 0.710 11.009 14.076 1.00 56.72 284 SER A O 1
ATOM 2275 N N . GLY A 1 285 ? 1.927 10.169 15.778 1.00 63.38 285 GLY A N 1
ATOM 2276 C CA . GLY A 1 285 ? 1.726 8.761 15.432 1.00 63.38 285 GLY A CA 1
ATOM 2277 C C . GLY A 1 285 ? 2.294 8.408 14.057 1.00 63.38 285 GLY A C 1
ATOM 2278 O O . GLY A 1 285 ? 1.773 7.518 13.381 1.00 63.38 285 GLY A O 1
ATOM 2279 N N . ASP A 1 286 ? 3.311 9.150 13.607 1.00 69.06 286 ASP A N 1
ATOM 2280 C CA . ASP A 1 286 ? 3.929 8.930 12.306 1.00 69.06 286 ASP A CA 1
ATOM 2281 C C . ASP A 1 286 ? 4.601 7.559 12.275 1.00 69.06 286 ASP A C 1
ATOM 2283 O O . ASP A 1 286 ? 5.322 7.172 13.197 1.00 69.06 286 ASP A O 1
ATOM 2287 N N . GLU A 1 287 ? 4.356 6.818 11.199 1.00 78.69 287 GLU A N 1
ATOM 2288 C CA . GLU A 1 287 ? 4.971 5.516 10.973 1.00 78.69 287 GLU A CA 1
ATOM 2289 C C . GLU A 1 287 ? 6.489 5.673 10.811 1.00 78.69 287 GLU A C 1
ATOM 2291 O O . GLU A 1 287 ? 6.964 6.498 10.027 1.00 78.69 287 GLU A O 1
ATOM 2296 N N . ALA A 1 288 ? 7.241 4.888 11.578 1.00 84.00 288 ALA A N 1
ATOM 2297 C CA . ALA A 1 288 ? 8.697 4.873 11.561 1.00 84.00 288 ALA A CA 1
ATOM 2298 C C . ALA A 1 288 ? 9.234 3.682 10.764 1.00 84.00 288 ALA A C 1
ATOM 2300 O O . ALA A 1 288 ? 10.157 3.834 9.964 1.00 84.00 288 ALA A O 1
ATOM 2301 N N . THR A 1 289 ? 8.676 2.494 11.002 1.00 88.12 289 THR A N 1
ATOM 2302 C CA . THR A 1 289 ? 9.118 1.243 10.381 1.00 88.12 289 THR A CA 1
ATOM 2303 C C . THR A 1 289 ? 8.019 0.182 10.430 1.00 88.12 289 THR A C 1
ATOM 2305 O O . THR A 1 289 ? 6.982 0.351 11.073 1.00 88.12 289 THR A O 1
ATOM 23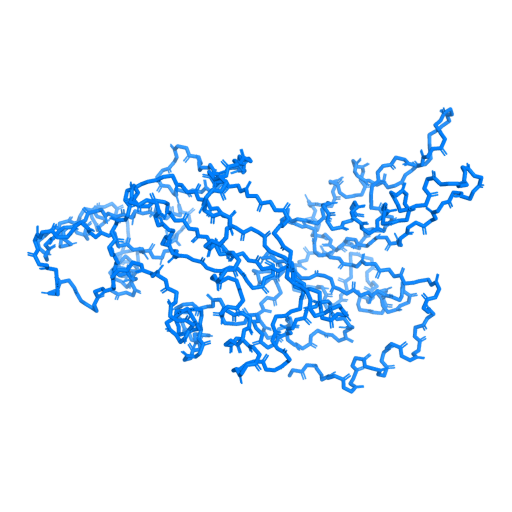08 N N . HIS A 1 290 ? 8.278 -0.944 9.774 1.00 92.00 290 HIS A N 1
ATOM 2309 C CA . HIS A 1 290 ? 7.511 -2.174 9.906 1.00 92.00 290 HIS A CA 1
ATOM 2310 C C . HIS A 1 290 ? 8.315 -3.214 10.685 1.00 92.00 290 HIS A C 1
ATOM 2312 O O . HIS A 1 290 ? 9.539 -3.301 10.560 1.00 92.00 290 HIS A O 1
ATOM 2318 N N . ILE A 1 291 ? 7.613 -4.023 11.474 1.00 93.75 291 ILE A N 1
ATOM 2319 C CA . ILE A 1 291 ? 8.167 -5.193 12.153 1.00 93.75 291 ILE A CA 1
ATOM 2320 C C . ILE A 1 291 ? 7.419 -6.414 11.641 1.00 93.75 291 ILE A C 1
ATOM 2322 O O . ILE A 1 291 ? 6.212 -6.532 11.857 1.00 93.75 291 ILE A O 1
ATOM 2326 N N . TYR A 1 292 ? 8.140 -7.338 11.009 1.00 94.19 292 TYR A N 1
ATOM 2327 C CA . TYR A 1 292 ? 7.583 -8.635 10.646 1.00 94.19 292 TYR A CA 1
ATOM 2328 C C . TYR A 1 292 ? 7.075 -9.352 11.892 1.00 94.19 292 TYR A C 1
ATOM 2330 O O . TYR A 1 292 ? 7.760 -9.437 12.914 1.00 94.19 292 TYR A O 1
ATOM 2338 N N . ASN A 1 293 ? 5.862 -9.869 11.803 1.00 93.19 293 ASN A N 1
ATOM 2339 C CA . ASN A 1 293 ? 5.283 -10.720 12.825 1.00 93.19 293 ASN A CA 1
ATOM 2340 C C . ASN A 1 293 ? 4.759 -11.982 12.149 1.00 93.19 293 ASN A C 1
ATOM 2342 O O . ASN A 1 293 ? 4.513 -11.986 10.951 1.00 93.19 293 ASN A O 1
ATOM 2346 N N . SER A 1 294 ? 4.622 -13.064 12.902 1.00 92.38 294 SER A N 1
ATOM 2347 C CA . SER A 1 294 ? 3.954 -14.273 12.427 1.00 92.38 294 SER A CA 1
ATOM 2348 C C . SER A 1 294 ? 2.711 -14.467 13.290 1.00 92.38 294 SER A C 1
ATOM 2350 O O . SER A 1 294 ? 2.850 -14.545 14.517 1.00 92.38 294 SER A O 1
ATOM 2352 N N . PRO A 1 295 ? 1.495 -14.486 12.715 1.00 91.44 295 PRO A N 1
ATOM 2353 C CA . PRO A 1 295 ? 0.297 -14.785 13.480 1.00 91.44 295 PRO A CA 1
ATOM 2354 C C . PRO A 1 295 ? 0.346 -16.233 13.976 1.00 91.44 295 PRO A C 1
ATOM 2356 O O . PRO A 1 295 ? 1.088 -17.066 13.456 1.00 91.44 295 PRO A O 1
ATOM 2359 N N . ARG A 1 296 ? -0.490 -16.558 14.969 1.00 91.12 296 ARG A N 1
ATOM 2360 C CA . ARG A 1 296 ? -0.774 -17.966 15.275 1.00 91.12 296 ARG A CA 1
ATOM 2361 C C . ARG A 1 296 ? -1.304 -18.647 14.016 1.00 91.12 296 ARG A C 1
ATOM 2363 O O . ARG A 1 296 ? -2.152 -18.079 13.333 1.00 91.12 296 ARG A O 1
ATOM 2370 N N . GLU A 1 297 ? -0.858 -19.869 13.757 1.00 91.88 297 GLU A N 1
ATOM 2371 C CA . GLU A 1 297 ? -1.232 -20.623 12.555 1.00 91.88 297 GLU A CA 1
ATOM 2372 C C . GLU A 1 297 ? -2.754 -20.808 12.423 1.00 91.88 297 GLU A C 1
ATOM 2374 O O . GLU A 1 297 ? -3.306 -20.658 11.339 1.00 91.88 297 GLU A O 1
ATOM 2379 N N . SER A 1 298 ? -3.466 -20.968 13.545 1.00 90.88 298 SER A N 1
ATOM 2380 C CA . SER A 1 298 ? -4.937 -21.039 13.590 1.00 90.88 298 SER A CA 1
ATOM 2381 C C . SER A 1 298 ? -5.667 -19.768 13.121 1.00 90.88 298 SER A C 1
ATOM 2383 O O . SER A 1 298 ? -6.883 -19.788 12.925 1.00 90.88 298 SER A O 1
ATOM 2385 N N . LEU A 1 299 ? -4.964 -18.641 12.955 1.00 93.00 299 LEU A N 1
ATOM 2386 C CA . LEU A 1 299 ? -5.512 -17.408 12.383 1.00 93.00 299 LEU A CA 1
ATOM 2387 C C . LEU A 1 299 ? -5.342 -17.338 10.861 1.00 93.00 299 LEU A C 1
ATOM 2389 O O . LEU A 1 299 ? -5.995 -16.507 10.234 1.00 93.00 299 LEU A O 1
ATOM 2393 N N . ILE A 1 300 ? -4.495 -18.183 10.265 1.00 94.19 300 ILE A N 1
ATOM 2394 C CA . ILE A 1 300 ? -4.190 -18.145 8.829 1.00 94.19 300 ILE A CA 1
ATOM 2395 C C . ILE A 1 300 ? -5.407 -18.579 8.007 1.00 94.19 300 ILE A C 1
ATOM 2397 O O . ILE A 1 300 ? -5.766 -17.897 7.054 1.00 94.19 300 ILE A O 1
ATOM 2401 N N . GLU A 1 301 ? -6.111 -19.639 8.412 1.00 94.12 301 GLU A N 1
ATOM 2402 C CA . GLU A 1 301 ? -7.349 -20.070 7.739 1.00 94.12 301 GLU A CA 1
ATOM 2403 C C . GLU A 1 301 ? -8.422 -18.966 7.765 1.00 94.12 301 GLU A C 1
ATOM 2405 O O . GLU A 1 301 ? -9.043 -18.658 6.750 1.00 94.12 301 GLU A O 1
ATOM 2410 N N . LYS A 1 302 ? -8.567 -18.277 8.906 1.00 94.69 302 LYS A N 1
ATOM 2411 C CA . LYS A 1 302 ? -9.470 -17.121 9.051 1.00 94.69 302 LYS A CA 1
ATOM 2412 C C . LYS A 1 302 ? -9.045 -15.951 8.161 1.00 94.69 302 LYS A C 1
ATOM 2414 O O . LYS A 1 302 ? -9.899 -15.242 7.636 1.00 94.69 302 LYS A O 1
ATOM 2419 N N . ALA A 1 303 ? -7.740 -15.737 8.002 1.00 96.38 303 ALA A N 1
ATOM 2420 C CA . ALA A 1 303 ? -7.204 -14.721 7.110 1.00 96.38 303 ALA A CA 1
ATOM 2421 C C . ALA A 1 303 ? -7.572 -15.025 5.646 1.00 96.38 303 ALA A C 1
ATOM 2423 O O . ALA A 1 303 ? -8.034 -14.119 4.952 1.00 96.38 303 ALA A O 1
ATOM 2424 N N . TYR A 1 304 ? -7.439 -16.280 5.202 1.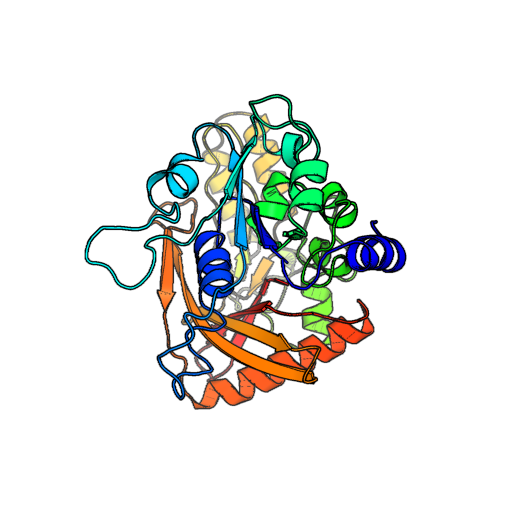00 97.88 304 TYR A N 1
ATOM 2425 C CA . TYR A 1 304 ? -7.847 -16.698 3.857 1.00 97.88 304 TYR A CA 1
ATOM 2426 C C . TYR A 1 304 ? -9.351 -16.528 3.626 1.00 97.88 304 TYR A C 1
ATOM 2428 O O . TYR A 1 304 ? -9.718 -15.873 2.655 1.00 97.88 304 TYR A O 1
ATOM 2436 N N . ASP A 1 305 ? -10.211 -16.983 4.546 1.00 97.56 305 ASP A N 1
ATOM 2437 C CA . ASP A 1 305 ? -11.667 -16.762 4.451 1.00 97.56 305 ASP A CA 1
ATOM 2438 C C . ASP A 1 305 ? -12.011 -15.267 4.297 1.00 97.56 305 ASP A C 1
ATOM 2440 O O . ASP A 1 305 ? -12.813 -14.871 3.448 1.00 97.56 305 ASP A O 1
ATOM 2444 N N . MET A 1 306 ? -11.368 -14.402 5.089 1.00 97.94 306 MET A N 1
ATOM 2445 C CA . MET A 1 306 ? -11.541 -12.953 4.972 1.00 97.94 306 MET A CA 1
ATOM 2446 C C . MET A 1 306 ? -11.072 -12.423 3.609 1.00 97.94 306 MET A C 1
ATOM 2448 O O . MET A 1 306 ? -11.765 -11.607 2.999 1.00 97.94 306 MET A O 1
ATOM 2452 N N . GLY A 1 307 ? -9.914 -12.877 3.127 1.00 98.19 307 GLY A N 1
ATOM 2453 C CA . GLY A 1 307 ? -9.367 -12.489 1.831 1.00 98.19 307 GLY A CA 1
ATOM 2454 C C . GLY A 1 307 ? -10.266 -12.906 0.664 1.00 98.19 307 GLY A C 1
ATOM 2455 O O . GLY A 1 307 ? -10.601 -12.067 -0.171 1.00 98.19 307 GLY A O 1
ATOM 2456 N N . GLU A 1 308 ? -10.733 -14.154 0.634 1.00 98.44 308 GLU A N 1
ATOM 2457 C CA . GLU A 1 308 ? -11.609 -14.687 -0.419 1.00 98.44 308 GLU A CA 1
ATOM 2458 C C . GLU A 1 308 ? -12.958 -13.961 -0.471 1.00 98.44 308 GLU A C 1
ATOM 2460 O O . GLU A 1 308 ? -13.400 -13.530 -1.544 1.00 98.44 308 GLU A O 1
ATOM 2465 N N . ARG A 1 309 ? -13.591 -13.734 0.691 1.00 98.44 309 ARG A N 1
ATOM 2466 C CA . ARG A 1 309 ? -14.831 -12.944 0.771 1.00 98.44 309 ARG A CA 1
ATOM 2467 C C . ARG A 1 309 ? -14.623 -11.526 0.254 1.00 98.44 309 ARG A C 1
ATOM 2469 O O . ARG A 1 309 ? -15.467 -11.001 -0.476 1.00 98.44 309 ARG A O 1
ATOM 2476 N N . PHE A 1 310 ? -13.492 -10.907 0.586 1.00 98.31 310 PHE A N 1
ATOM 2477 C CA . PHE A 1 310 ? -13.171 -9.568 0.107 1.00 98.31 310 PHE A CA 1
ATOM 2478 C C . PHE A 1 310 ? -12.927 -9.527 -1.412 1.00 98.31 310 PHE A C 1
ATOM 2480 O O . PHE A 1 310 ? -13.455 -8.647 -2.102 1.00 98.31 310 PHE A O 1
ATOM 2487 N N . LEU A 1 311 ? -12.210 -10.507 -1.970 1.00 97.94 311 LEU A N 1
ATOM 2488 C CA . LEU A 1 311 ? -12.014 -10.644 -3.416 1.00 97.94 311 LEU A CA 1
ATOM 2489 C C . LEU A 1 311 ? -13.341 -10.792 -4.168 1.00 97.94 311 LEU A C 1
ATOM 2491 O O . LEU A 1 311 ? -13.562 -10.103 -5.167 1.00 97.94 311 LEU A O 1
ATOM 2495 N N . ALA A 1 312 ? -14.260 -11.620 -3.666 1.00 98.19 312 ALA A N 1
ATOM 2496 C CA . ALA A 1 312 ? -15.575 -11.806 -4.278 1.00 98.19 312 ALA A CA 1
ATOM 2497 C C . ALA A 1 312 ? -16.361 -10.484 -4.371 1.00 98.19 312 ALA A C 1
ATOM 2499 O O . ALA A 1 312 ? -16.945 -10.159 -5.412 1.00 98.19 312 ALA A O 1
ATOM 2500 N N . ILE A 1 313 ? -16.331 -9.678 -3.307 1.00 98.00 313 ILE A N 1
ATOM 2501 C CA . ILE A 1 313 ? -17.017 -8.383 -3.257 1.00 98.00 313 ILE A CA 1
ATOM 2502 C C . ILE A 1 313 ? -16.353 -7.341 -4.155 1.00 98.00 313 ILE A C 1
ATOM 2504 O O . ILE A 1 313 ? -17.053 -6.619 -4.872 1.00 98.00 313 ILE A O 1
ATOM 2508 N N . THR A 1 314 ? -15.022 -7.278 -4.195 1.00 97.75 314 THR A N 1
ATOM 2509 C CA . THR A 1 314 ? -14.338 -6.357 -5.116 1.00 97.75 314 THR A CA 1
ATOM 2510 C C . THR A 1 314 ? -14.579 -6.737 -6.575 1.00 97.75 314 THR A C 1
ATOM 2512 O O . THR A 1 314 ? -14.829 -5.851 -7.387 1.00 97.75 314 THR A O 1
ATOM 2515 N N . LYS A 1 315 ? -14.625 -8.030 -6.920 1.00 97.00 315 LYS A N 1
ATOM 2516 C CA . LYS A 1 315 ? -14.990 -8.508 -8.267 1.00 97.00 315 LYS A CA 1
ATOM 2517 C C . LYS A 1 315 ? -16.411 -8.106 -8.668 1.00 97.00 315 LYS A C 1
ATOM 2519 O O . LYS A 1 315 ? -16.633 -7.747 -9.822 1.00 97.00 315 LYS A O 1
ATOM 2524 N N . LYS A 1 316 ? -17.356 -8.110 -7.720 1.00 97.62 316 LYS A N 1
ATOM 2525 C CA . LYS A 1 316 ? -18.747 -7.671 -7.929 1.00 97.62 316 LYS A CA 1
ATOM 2526 C C . LYS A 1 316 ? -18.860 -6.161 -8.159 1.00 97.62 316 LYS A C 1
ATOM 2528 O O . LYS A 1 316 ? -19.535 -5.737 -9.094 1.00 97.62 316 LYS A O 1
ATOM 2533 N N . TYR A 1 317 ? -18.255 -5.347 -7.293 1.00 97.06 317 TYR A N 1
ATOM 2534 C CA . TYR A 1 317 ? -18.462 -3.891 -7.301 1.00 97.06 317 TYR A CA 1
ATOM 2535 C C . TYR A 1 317 ? -17.458 -3.117 -8.161 1.00 97.06 317 TYR A C 1
ATOM 2537 O O . TYR A 1 317 ? -17.787 -2.027 -8.629 1.00 97.06 317 TYR A O 1
ATOM 2545 N N . TYR A 1 318 ? -16.278 -3.687 -8.398 1.00 96.06 318 TYR A N 1
ATOM 2546 C CA . TYR A 1 318 ? -15.184 -3.101 -9.169 1.00 96.06 318 TYR A CA 1
ATOM 2547 C C . TYR A 1 318 ? -14.569 -4.119 -10.145 1.00 96.06 318 TYR A C 1
ATOM 2549 O O . TYR A 1 318 ? -13.389 -4.449 -10.003 1.00 96.06 318 TYR A O 1
ATOM 2557 N N . PRO A 1 319 ? -15.318 -4.637 -11.142 1.00 94.94 319 PRO A N 1
ATOM 2558 C CA . PRO A 1 319 ? -14.783 -5.607 -12.096 1.00 94.94 319 PRO A CA 1
ATOM 2559 C C . PRO A 1 319 ? -13.472 -5.119 -12.743 1.00 94.94 319 PRO A C 1
ATOM 2561 O O . PRO A 1 319 ? -13.392 -3.954 -13.136 1.00 94.94 319 PRO A O 1
ATOM 2564 N N . PRO A 1 320 ? -12.443 -5.977 -12.880 1.00 95.00 320 PRO A N 1
ATOM 2565 C CA . PRO A 1 320 ? -12.436 -7.425 -12.632 1.00 95.00 320 PRO A CA 1
ATOM 2566 C C . PRO A 1 320 ? -12.189 -7.846 -11.168 1.00 95.00 320 PRO A C 1
ATOM 2568 O O . PRO A 1 320 ? -12.017 -9.033 -10.915 1.00 95.00 320 PRO A O 1
ATOM 2571 N N . GLY A 1 321 ? -12.165 -6.904 -10.228 1.00 96.38 321 GLY A N 1
ATOM 2572 C CA . GLY A 1 321 ? -11.765 -7.099 -8.835 1.00 96.38 321 GLY A CA 1
ATOM 2573 C C . GLY A 1 321 ? -10.346 -6.609 -8.573 1.00 96.38 321 GLY A C 1
ATOM 2574 O O . GLY A 1 321 ? -9.768 -5.873 -9.380 1.00 96.38 321 GLY A O 1
ATOM 2575 N N . ILE A 1 322 ? -9.795 -6.993 -7.426 1.00 96.94 322 ILE A N 1
ATOM 2576 C CA . ILE A 1 322 ? -8.375 -6.782 -7.123 1.00 96.94 322 ILE A CA 1
ATOM 2577 C C . ILE A 1 322 ? -7.522 -7.560 -8.136 1.00 96.94 322 ILE A C 1
ATOM 2579 O O . ILE A 1 322 ? -7.928 -8.606 -8.634 1.00 96.94 322 ILE A O 1
ATOM 2583 N N . ILE A 1 323 ? -6.350 -7.022 -8.477 1.00 97.12 323 ILE A N 1
ATOM 2584 C CA . ILE A 1 323 ? -5.312 -7.719 -9.241 1.00 97.12 323 ILE A CA 1
ATOM 2585 C C . ILE A 1 323 ? -3.989 -7.428 -8.541 1.00 97.12 323 ILE A C 1
ATOM 2587 O O . ILE A 1 323 ? -3.576 -6.269 -8.484 1.00 97.12 323 ILE A O 1
ATOM 2591 N N . GLY A 1 324 ? -3.321 -8.471 -8.058 1.00 97.00 324 GLY A N 1
ATOM 2592 C CA . GLY A 1 324 ? -2.054 -8.357 -7.352 1.00 97.00 324 GLY A CA 1
ATOM 2593 C C . GLY A 1 324 ? -2.221 -8.042 -5.861 1.00 97.00 324 GLY A C 1
ATOM 2594 O O . GLY A 1 324 ? -3.108 -8.621 -5.228 1.00 97.00 324 GLY A O 1
ATOM 2595 N N . PRO A 1 325 ? -1.346 -7.203 -5.278 1.00 97.06 325 PRO A N 1
ATOM 2596 C CA . PRO A 1 325 ? -1.257 -7.029 -3.835 1.00 97.06 325 PRO A CA 1
ATOM 2597 C C . PRO A 1 325 ? -2.463 -6.290 -3.249 1.00 97.06 325 PRO A C 1
ATOM 2599 O O . PRO A 1 325 ? -3.022 -5.388 -3.869 1.00 97.06 325 PRO A O 1
ATOM 2602 N N . PHE A 1 326 ? -2.840 -6.663 -2.030 1.00 97.75 326 PHE A N 1
ATOM 2603 C CA . PHE A 1 326 ? -3.737 -5.900 -1.162 1.00 97.75 326 PHE A CA 1
ATOM 2604 C C . PHE A 1 326 ? -3.466 -6.278 0.298 1.00 97.75 326 PHE A C 1
ATOM 2606 O O . PHE A 1 326 ? -2.865 -7.315 0.575 1.00 97.75 326 PHE A O 1
ATOM 2613 N N . SER A 1 327 ? -3.899 -5.453 1.250 1.00 97.31 327 SER A N 1
ATOM 2614 C CA . SER A 1 327 ? -3.668 -5.716 2.673 1.00 97.31 327 SER A CA 1
ATOM 2615 C C . SER A 1 327 ? -4.929 -5.523 3.502 1.00 97.31 327 SER A C 1
ATOM 2617 O O . SER A 1 327 ? -5.604 -4.498 3.379 1.00 97.31 327 SER A O 1
ATOM 2619 N N . LEU A 1 328 ? -5.226 -6.494 4.369 1.00 97.56 328 LEU A N 1
ATOM 2620 C CA . LEU A 1 328 ? -6.230 -6.364 5.426 1.00 97.56 328 LEU A CA 1
ATOM 2621 C C . LEU A 1 328 ? -5.502 -6.069 6.741 1.00 97.56 328 LEU A C 1
ATOM 2623 O O . LEU A 1 328 ? -4.913 -6.960 7.357 1.00 97.56 328 LEU A O 1
ATOM 2627 N N . GLN A 1 329 ? -5.538 -4.814 7.185 1.00 95.56 329 GLN A N 1
ATOM 2628 C CA . GLN A 1 329 ? -4.882 -4.402 8.423 1.00 95.56 329 GLN A CA 1
ATOM 2629 C C . GLN A 1 329 ? -5.784 -4.756 9.601 1.00 95.56 329 GLN A C 1
ATOM 2631 O O . GLN A 1 329 ? -6.896 -4.230 9.717 1.00 95.56 329 GLN A O 1
ATOM 2636 N N . CYS A 1 330 ? -5.324 -5.656 10.467 1.00 95.94 330 CYS A N 1
ATOM 2637 C CA . CYS A 1 330 ? -6.144 -6.228 11.527 1.00 95.94 330 CYS A CA 1
ATOM 2638 C C . CYS A 1 330 ? -5.591 -5.945 12.926 1.00 95.94 330 CYS A C 1
ATOM 2640 O O . CYS A 1 330 ? -4.396 -5.724 13.118 1.00 95.94 330 CYS A O 1
ATOM 2642 N N . ILE A 1 331 ? -6.471 -6.026 13.923 1.00 94.12 331 ILE A N 1
ATOM 2643 C CA . ILE A 1 331 ? -6.106 -6.200 15.333 1.00 94.12 331 ILE A CA 1
ATOM 2644 C C . ILE A 1 331 ? -6.641 -7.555 15.799 1.00 94.12 331 ILE A C 1
ATOM 2646 O O . ILE A 1 331 ? -7.798 -7.885 15.533 1.00 94.12 331 ILE A O 1
ATOM 2650 N N . GLY A 1 332 ? -5.809 -8.342 16.482 1.00 91.00 332 GLY A N 1
ATOM 2651 C CA . GLY A 1 332 ? -6.248 -9.575 17.137 1.00 91.00 332 GLY A CA 1
ATOM 2652 C C . GLY A 1 332 ? -6.956 -9.273 18.459 1.00 91.00 332 GLY A C 1
ATOM 2653 O O . GLY A 1 332 ? -6.301 -8.833 19.392 1.00 91.00 332 GLY A O 1
ATOM 2654 N N . ASP A 1 333 ? -8.257 -9.530 18.580 1.00 82.38 333 ASP A N 1
ATOM 2655 C CA . ASP A 1 333 ? -9.081 -9.063 19.717 1.00 82.38 333 ASP A CA 1
ATOM 2656 C C . ASP A 1 333 ? -9.020 -9.938 20.990 1.00 82.38 333 ASP A C 1
ATOM 2658 O O . ASP A 1 333 ? -9.918 -9.907 21.830 1.00 82.38 333 ASP A O 1
ATOM 2662 N N . GLY A 1 334 ? -7.982 -10.769 21.129 1.00 73.81 334 GLY A N 1
ATOM 2663 C CA . GLY A 1 334 ? -7.805 -11.686 22.262 1.00 73.81 334 GLY A CA 1
ATOM 2664 C C . GLY A 1 334 ? -8.717 -12.923 22.251 1.00 73.81 334 GLY A C 1
ATOM 2665 O O . GLY A 1 334 ? -8.403 -13.897 22.930 1.00 73.81 334 GLY A O 1
ATOM 2666 N N . SER A 1 335 ? -9.780 -12.948 21.434 1.00 78.38 335 SER A N 1
ATOM 2667 C CA . SER A 1 335 ? -10.706 -14.087 21.280 1.00 78.38 335 SER A CA 1
ATOM 2668 C C . SER A 1 335 ? -10.383 -14.986 20.075 1.00 78.38 335 SER A C 1
ATOM 2670 O O . SER A 1 335 ? -11.248 -15.670 19.531 1.00 78.38 335 SER A O 1
ATOM 2672 N N . GLU A 1 336 ? -9.122 -14.956 19.630 1.00 72.75 336 GLU A N 1
ATOM 2673 C CA . GLU A 1 336 ? -8.653 -15.554 18.372 1.00 72.75 336 GLU A CA 1
ATOM 2674 C C . GLU A 1 336 ? -9.417 -15.065 17.129 1.00 72.75 336 GLU A C 1
ATOM 2676 O O . GLU A 1 336 ? -9.575 -15.804 16.153 1.00 72.75 336 GLU A O 1
ATOM 2681 N N . LYS A 1 337 ? -9.894 -13.818 17.137 1.00 85.75 337 LYS A N 1
ATOM 2682 C CA . LYS A 1 337 ? -10.495 -13.180 15.963 1.00 85.75 337 LYS A CA 1
ATOM 2683 C C . LYS A 1 337 ? -9.637 -12.017 15.496 1.00 85.75 337 LYS A C 1
ATOM 2685 O O . LYS A 1 337 ? -8.967 -11.352 16.284 1.00 85.75 337 LYS A O 1
ATOM 2690 N N . LEU A 1 338 ? -9.673 -11.787 14.190 1.00 94.31 338 LEU A N 1
ATOM 2691 C CA . LEU A 1 338 ? -9.064 -10.634 13.544 1.00 94.31 338 LEU A CA 1
ATOM 2692 C C . LEU A 1 338 ? -10.158 -9.600 13.297 1.00 94.31 338 LEU A C 1
ATOM 2694 O O . LEU A 1 338 ? -11.219 -9.944 12.785 1.00 94.31 338 LEU A O 1
ATOM 2698 N N . ARG A 1 339 ? -9.918 -8.344 13.676 1.00 95.00 339 ARG A N 1
ATOM 2699 C CA . ARG A 1 339 ? -10.808 -7.212 13.393 1.00 95.00 339 ARG A CA 1
ATOM 2700 C C . ARG A 1 339 ? -10.133 -6.295 12.383 1.00 95.00 339 ARG A C 1
ATOM 2702 O O . ARG A 1 339 ? -9.096 -5.718 12.702 1.00 95.00 339 ARG A O 1
ATOM 2709 N N . VAL A 1 340 ? -10.706 -6.157 11.190 1.00 95.62 340 VAL A N 1
ATOM 2710 C CA . VAL A 1 340 ? -10.173 -5.303 10.118 1.00 95.62 340 VAL A CA 1
ATOM 2711 C C . VAL A 1 340 ? -10.398 -3.842 10.483 1.00 95.62 340 VAL A C 1
ATOM 2713 O O . VAL A 1 340 ? -11.534 -3.400 10.643 1.00 95.62 340 VAL A O 1
ATOM 2716 N N . ILE A 1 341 ? -9.313 -3.087 10.624 1.00 92.31 341 ILE A N 1
ATOM 2717 C CA . ILE A 1 341 ? -9.342 -1.669 10.999 1.00 92.31 341 ILE A CA 1
ATOM 2718 C C . ILE A 1 341 ? -9.112 -0.728 9.812 1.00 92.31 341 ILE A C 1
ATOM 2720 O O . ILE A 1 341 ? -9.490 0.450 9.894 1.00 92.31 341 ILE A O 1
ATOM 2724 N N . ASP A 1 342 ? -8.477 -1.232 8.753 1.00 91.75 342 ASP A N 1
ATOM 2725 C CA . ASP A 1 342 ? -8.116 -0.498 7.541 1.00 91.75 342 ASP A CA 1
ATOM 2726 C C . ASP A 1 342 ? -7.750 -1.473 6.407 1.00 91.75 342 ASP A C 1
ATOM 2728 O O . ASP A 1 342 ? -7.387 -2.625 6.664 1.00 91.75 342 ASP A O 1
ATOM 2732 N N . ILE A 1 343 ? -7.852 -1.026 5.155 1.00 95.00 343 ILE A N 1
ATOM 2733 C CA . ILE A 1 343 ? -7.593 -1.844 3.963 1.00 95.00 343 ILE A CA 1
ATOM 2734 C C . ILE A 1 343 ? -6.715 -1.063 2.976 1.00 95.00 343 ILE A C 1
ATOM 2736 O O . ILE A 1 343 ? -7.004 0.092 2.672 1.00 95.00 343 ILE A O 1
ATOM 2740 N N . SER A 1 344 ? -5.671 -1.712 2.448 1.00 94.25 344 SER A N 1
ATOM 2741 C CA . SER A 1 344 ? -4.903 -1.243 1.278 1.00 94.25 344 SER A CA 1
ATOM 2742 C C . SER A 1 344 ? -5.308 -2.056 0.055 1.00 94.25 344 SER A C 1
ATOM 2744 O O . SER A 1 344 ? -5.391 -3.278 0.150 1.00 94.25 344 SER A O 1
ATOM 2746 N N . LEU A 1 345 ? -5.542 -1.416 -1.090 1.00 94.56 345 LEU A N 1
ATOM 2747 C CA . LEU A 1 345 ? -5.992 -2.069 -2.331 1.00 94.56 345 LEU A CA 1
ATOM 2748 C C . LEU A 1 345 ? -4.867 -2.206 -3.371 1.00 94.56 345 LEU A C 1
ATOM 2750 O O . LEU A 1 345 ? -5.132 -2.291 -4.574 1.00 94.56 345 LEU A O 1
ATOM 2754 N N . ARG A 1 346 ? -3.623 -2.160 -2.892 1.00 89.69 346 ARG A N 1
ATOM 2755 C CA . ARG A 1 346 ? -2.358 -2.254 -3.628 1.00 89.69 346 ARG A CA 1
ATOM 2756 C C . ARG A 1 346 ? -1.198 -2.492 -2.665 1.00 89.69 346 ARG A C 1
ATOM 2758 O O . ARG A 1 346 ? -1.402 -2.271 -1.441 1.00 89.69 346 ARG A O 1
#

Sequence (346 aa):
MFTQAQSDAVLKRYDTSRLSFATVGSHSALDICQGAKYIDCTINNRDSTAASKGFHTVVIAKDGREKTYNKYFRTRTRPGYAAPLGVVDTTIVVKEWKDIIGKDIYGRDVVSMLDILNAIMVIHRSSEVYMKHDLLESFPLPTFGNRSLYRAEERTGEQKLEKNQDFLAKEAGLPVPKRFDSPEDLDGNTLAIVKSNKAIGPRGFERDFPRIRTKTDYIDALNKSLQRASSPDERIAIEKSFKEAPIQEFIEGPQINLNFFYSKIWDELELLGTDKREQFPLPSGDEATHIYNSPRESLIEKAYDMGERFLAITKKYYPPGIIGPFSLQCIGDGSEKLRVIDISLR

Foldseek 3Di:
DQDPVLQVVLLVPFPPVQEEEEEEPDDCLQVSLVCQQCVPVPPPPPDPPDPPGGHAYEYEYEPVRCCVQVPVQAWDDDPPDPHTGHRHPYYFYQNALCCCQPAGPVRDGNLVVCSVSNYEYEDDDVNCVRQNLVCQLVPSYHYFKASVQPLLQDDDDPSHDPNHPVVLCVQLVHFAFAWDPDLQSQPLPFWKWWQQDWLDDPVTDFRPGDTDRHSVSLVVSLVVSCVPDPDPSSNVSSVVRRNRTIIGGDADADKWKFKWWQAPPVRDIDRPFIWDFDADPDSNSHTDDIGGDDDDPLLVVVVVSSVVSSQVSQCVPRPVGIHTIKIQIWGCRVPSDTHGHHIGSD